Protein AF-A0A952E936-F1 (afdb_monomer_lite)

Foldseek 3Di:
DDPVVVVVVVVVVVVVVCCCVQFVVLLVVLCVVDVVLVQQLVLLLVVLVLLLVLLVVCCVDPVSVVVPPVQVVVSCCSNVPQSVLLNVLSSCLSSLVLLVSLVSLLVNLVSLLVLQDPDDDDPLVSLVPRPLDDPVRSVVSVVLNVVSVLSVDPDPSCVPPPCVVVVVDDSHDDPVSSVVSSVSSLQSSLSSLLCCCPRVVRDLVSCPVSPVVGPYDCSPNSVVVNVVD

Sequence (229 aa):
MNKIDKNKKQVTKLIREFLNHEVVDPFIKSICTDIMISTKLTYAIYLTKYTEMLVDKSLSDPAKKSQMPQNMKEIILFSGYFGKIYKSSLCLLGATDYLSSIILMRSLFELLIGISTEVNGGMKKRLDSIDFLSFEEKKFLKKYWDNLCKWSHPYGKWLKEVCPIAYGADRSYQPRMFKQCLEYSDNLLDFMLTVTVEVLHLSSEEYKDCLAAYALPELSMFNKRIQNS

Radius of gyration: 19.56 Å; chains: 1; bounding box: 64×42×53 Å

Structure (mmCIF, N/CA/C/O backbone):
data_AF-A0A952E936-F1
#
_entry.id   AF-A0A952E936-F1
#
loop_
_atom_site.group_PDB
_atom_site.id
_atom_site.type_symbol
_atom_site.label_atom_id
_atom_site.label_alt_id
_atom_site.label_comp_id
_atom_site.label_asym_id
_atom_site.label_entity_id
_atom_site.label_seq_id
_atom_site.pdbx_PDB_ins_code
_atom_site.Cartn_x
_atom_site.Cartn_y
_atom_site.Cartn_z
_atom_site.occupancy
_atom_site.B_iso_or_equiv
_atom_site.auth_seq_id
_atom_site.auth_comp_id
_atom_site.auth_asym_id
_atom_site.auth_atom_id
_atom_site.pdbx_PDB_model_num
ATOM 1 N N . MET A 1 1 ? 46.384 -3.447 5.220 1.00 60.88 1 MET A N 1
ATOM 2 C CA . MET A 1 1 ? 44.944 -3.691 4.962 1.00 60.88 1 MET A CA 1
ATOM 3 C C . MET A 1 1 ? 44.779 -5.181 4.715 1.00 60.88 1 MET A C 1
ATOM 5 O O . MET A 1 1 ? 45.500 -5.702 3.870 1.00 60.88 1 MET A O 1
ATOM 9 N N . ASN A 1 2 ? 43.958 -5.882 5.500 1.00 82.88 2 ASN A N 1
ATOM 10 C CA . ASN A 1 2 ? 43.961 -7.346 5.509 1.00 82.88 2 ASN A CA 1
ATOM 11 C C . ASN A 1 2 ? 43.342 -7.903 4.207 1.00 82.88 2 ASN A C 1
ATOM 13 O O . ASN A 1 2 ? 42.508 -7.239 3.587 1.00 82.88 2 ASN A O 1
ATOM 17 N N . LYS A 1 3 ? 43.726 -9.110 3.762 1.00 77.00 3 LYS A N 1
ATOM 18 C CA . LYS A 1 3 ? 43.204 -9.721 2.510 1.00 77.00 3 LYS A CA 1
ATOM 19 C C . LYS A 1 3 ? 41.666 -9.802 2.509 1.00 77.00 3 LYS A C 1
ATOM 21 O O . LYS A 1 3 ? 41.028 -9.593 1.480 1.00 77.00 3 LYS A O 1
ATOM 26 N N . ILE A 1 4 ? 41.086 -10.008 3.693 1.00 79.94 4 ILE A N 1
ATOM 27 C CA . ILE A 1 4 ? 39.641 -10.002 3.955 1.00 79.94 4 ILE A CA 1
ATOM 28 C C . ILE A 1 4 ? 39.016 -8.624 3.663 1.00 79.94 4 ILE A C 1
ATOM 30 O O . ILE A 1 4 ? 37.996 -8.551 2.979 1.00 79.94 4 ILE A O 1
ATOM 34 N N . ASP A 1 5 ? 39.651 -7.525 4.082 1.00 83.69 5 ASP A N 1
ATOM 35 C CA . ASP A 1 5 ? 39.151 -6.163 3.833 1.00 83.69 5 ASP A CA 1
ATOM 36 C C . ASP A 1 5 ? 39.164 -5.808 2.345 1.00 83.69 5 ASP A C 1
ATOM 38 O O . ASP A 1 5 ? 38.267 -5.122 1.850 1.00 83.69 5 ASP A O 1
ATOM 42 N N . LYS A 1 6 ? 40.179 -6.282 1.612 1.00 83.75 6 LYS A N 1
ATOM 43 C CA . LYS A 1 6 ? 40.290 -6.069 0.163 1.00 83.75 6 LYS A CA 1
ATOM 44 C C . LYS A 1 6 ? 39.174 -6.802 -0.589 1.00 83.75 6 LYS A C 1
ATOM 46 O O . LYS A 1 6 ? 38.515 -6.188 -1.426 1.00 83.75 6 LYS A O 1
ATOM 51 N N . ASN A 1 7 ? 38.906 -8.058 -0.227 1.00 85.75 7 ASN A N 1
ATOM 52 C CA . ASN A 1 7 ? 37.814 -8.842 -0.807 1.00 85.75 7 ASN A CA 1
ATOM 53 C C . ASN A 1 7 ? 36.443 -8.231 -0.488 1.00 85.75 7 ASN A C 1
ATOM 55 O O . ASN A 1 7 ? 35.613 -8.099 -1.384 1.00 85.75 7 ASN A O 1
ATOM 59 N N . LYS A 1 8 ? 36.220 -7.776 0.753 1.00 88.81 8 LYS A N 1
ATOM 60 C CA . LYS A 1 8 ? 34.971 -7.105 1.145 1.00 88.81 8 LYS A CA 1
ATOM 61 C C . LYS A 1 8 ? 34.722 -5.846 0.312 1.00 88.81 8 LYS A C 1
ATOM 63 O O . LYS A 1 8 ? 33.630 -5.683 -0.221 1.00 88.81 8 LYS A O 1
ATOM 68 N N . LYS A 1 9 ? 35.738 -4.990 0.133 1.00 88.69 9 LYS A N 1
ATOM 69 C CA . LYS A 1 9 ? 35.624 -3.788 -0.714 1.00 88.69 9 LYS A CA 1
ATOM 70 C C . LYS A 1 9 ? 35.300 -4.133 -2.168 1.00 88.69 9 LYS A C 1
ATOM 72 O O . LYS A 1 9 ? 34.472 -3.456 -2.772 1.00 88.69 9 LYS A O 1
ATOM 77 N N . GLN A 1 10 ? 35.921 -5.176 -2.717 1.00 90.19 10 GLN A N 1
ATOM 78 C CA . GLN A 1 10 ? 35.666 -5.611 -4.090 1.00 90.19 10 GLN A CA 1
ATOM 79 C C . GLN A 1 10 ? 34.239 -6.143 -4.265 1.00 90.19 10 GLN A C 1
ATOM 81 O O . GLN A 1 10 ? 33.560 -5.744 -5.204 1.00 90.19 10 GLN A O 1
ATOM 86 N N . VAL A 1 11 ? 33.751 -6.965 -3.333 1.00 88.56 11 VAL A N 1
ATOM 87 C CA . VAL A 1 11 ? 32.369 -7.468 -3.352 1.00 88.56 11 VAL A CA 1
ATOM 88 C C . VAL A 1 11 ? 31.367 -6.323 -3.212 1.00 88.56 11 VAL A C 1
ATOM 90 O O . VAL A 1 11 ? 30.429 -6.241 -3.993 1.00 88.56 11 VAL A O 1
ATOM 93 N N . THR A 1 12 ? 31.581 -5.386 -2.282 1.00 88.38 12 THR A N 1
ATOM 94 C CA . THR A 1 12 ? 30.716 -4.201 -2.146 1.00 88.38 12 THR A CA 1
ATOM 95 C C . THR A 1 12 ? 30.697 -3.358 -3.420 1.00 88.38 12 THR A C 1
ATOM 97 O O . THR A 1 12 ? 29.636 -2.865 -3.798 1.00 88.38 12 THR A O 1
ATOM 100 N N . LYS A 1 13 ? 31.845 -3.200 -4.091 1.00 90.88 13 LYS A N 1
ATOM 101 C CA . LYS A 1 13 ? 31.927 -2.487 -5.368 1.00 90.88 13 LYS A CA 1
ATOM 102 C C . LYS A 1 13 ? 31.106 -3.195 -6.451 1.00 90.88 13 LYS A C 1
ATOM 104 O O . LYS A 1 13 ? 30.267 -2.544 -7.056 1.00 90.88 13 LYS A O 1
ATOM 109 N N . LEU A 1 14 ? 31.287 -4.505 -6.623 1.00 89.44 14 LEU A N 1
ATOM 110 C CA . LEU A 1 14 ? 30.548 -5.298 -7.614 1.00 89.44 14 LEU A CA 1
ATOM 111 C C . LEU A 1 14 ? 29.037 -5.295 -7.351 1.00 89.44 14 LEU A C 1
ATOM 113 O O . LEU A 1 14 ? 28.255 -5.106 -8.275 1.00 89.44 14 LEU A O 1
ATOM 117 N N . ILE A 1 15 ? 28.618 -5.439 -6.088 1.00 84.38 15 ILE A N 1
ATOM 118 C CA . ILE A 1 15 ? 27.203 -5.339 -5.704 1.00 84.38 15 ILE A CA 1
ATOM 119 C C . ILE A 1 15 ? 26.657 -3.953 -6.052 1.00 84.38 15 ILE A C 1
ATOM 121 O O . ILE A 1 15 ? 25.560 -3.848 -6.588 1.00 84.38 15 ILE A O 1
ATOM 125 N N . ARG A 1 16 ? 27.407 -2.882 -5.767 1.00 84.06 16 ARG A N 1
ATOM 126 C CA . ARG A 1 16 ? 26.977 -1.515 -6.083 1.00 84.06 16 ARG A CA 1
ATOM 127 C C . ARG A 1 16 ? 26.872 -1.285 -7.589 1.00 84.06 16 ARG A C 1
ATOM 129 O O . ARG A 1 16 ? 25.901 -0.684 -8.019 1.00 84.06 16 ARG A O 1
ATOM 136 N N . GLU A 1 17 ? 27.841 -1.754 -8.370 1.00 85.81 17 GLU A N 1
ATOM 137 C CA . GLU A 1 17 ? 27.811 -1.659 -9.836 1.00 85.81 17 GLU A CA 1
ATOM 138 C C . GLU A 1 17 ? 26.602 -2.403 -10.411 1.00 85.81 17 GLU A C 1
ATOM 140 O O . GLU A 1 17 ? 25.862 -1.832 -11.206 1.00 85.81 17 GLU A O 1
ATOM 145 N N . PHE A 1 18 ? 26.342 -3.622 -9.931 1.00 80.12 18 PHE A N 1
ATOM 146 C CA . PHE A 1 18 ? 25.163 -4.395 -10.313 1.00 80.12 18 PHE A CA 1
ATOM 147 C C . PHE A 1 18 ? 23.857 -3.683 -9.941 1.00 80.12 18 PHE A C 1
ATOM 149 O O . PHE A 1 18 ? 22.990 -3.520 -10.788 1.00 80.12 18 PHE A O 1
ATOM 156 N N . LEU A 1 19 ? 23.714 -3.213 -8.697 1.00 75.50 19 LEU A N 1
ATOM 157 C CA . LEU A 1 19 ? 22.512 -2.494 -8.260 1.00 75.50 19 LEU A CA 1
ATOM 158 C C . LEU A 1 19 ?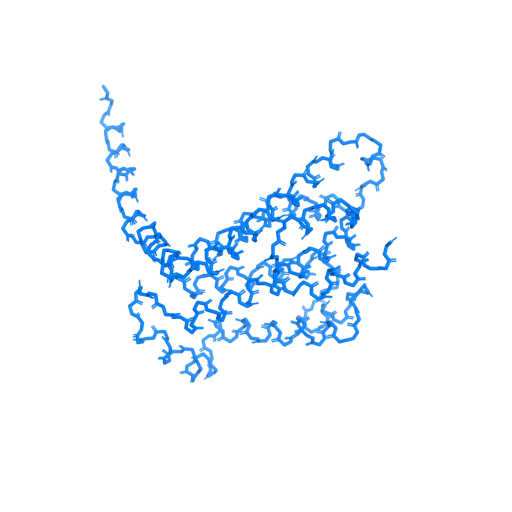 22.313 -1.185 -9.031 1.00 75.50 19 LEU A C 1
ATOM 160 O O . LEU A 1 19 ? 21.180 -0.829 -9.337 1.00 75.50 19 LEU A O 1
ATOM 164 N N . ASN A 1 20 ? 23.390 -0.473 -9.361 1.00 77.12 20 ASN A N 1
ATOM 165 C CA . ASN A 1 20 ? 23.283 0.742 -10.156 1.00 77.12 20 ASN A CA 1
ATOM 166 C C . ASN A 1 20 ? 22.748 0.431 -11.557 1.00 77.12 20 ASN A C 1
ATOM 168 O O . ASN A 1 20 ? 21.744 1.010 -11.957 1.00 77.12 20 ASN A O 1
ATOM 172 N N . HIS A 1 21 ? 23.354 -0.540 -12.240 1.00 78.25 21 HIS A N 1
ATOM 173 C CA . HIS A 1 21 ? 22.961 -0.926 -13.592 1.00 78.25 21 HIS A CA 1
ATOM 174 C C . HIS A 1 21 ? 21.547 -1.525 -13.659 1.00 78.25 21 HIS A C 1
ATOM 176 O O . HIS A 1 21 ? 20.767 -1.189 -14.543 1.00 78.25 21 HIS A O 1
ATOM 182 N N . GLU A 1 22 ? 21.202 -2.409 -12.722 1.00 72.38 22 GLU A N 1
ATOM 183 C CA . GLU A 1 22 ? 19.954 -3.181 -12.773 1.00 72.38 22 GLU A CA 1
ATOM 184 C C . GLU A 1 22 ? 18.762 -2.489 -12.111 1.00 72.38 22 GLU A C 1
ATOM 186 O O . GLU A 1 22 ? 17.623 -2.876 -12.360 1.00 72.38 22 GLU A O 1
ATOM 191 N N . VAL A 1 23 ? 19.004 -1.516 -11.227 1.00 68.06 23 VAL A N 1
ATOM 192 C CA . VAL A 1 23 ? 17.953 -0.903 -10.401 1.00 68.06 23 VAL A CA 1
ATOM 193 C C . VAL A 1 23 ? 17.968 0.613 -10.530 1.00 68.06 23 VAL A C 1
ATOM 195 O O . VAL A 1 23 ? 16.949 1.196 -10.887 1.00 68.06 23 VAL A O 1
ATOM 198 N N . VAL A 1 24 ? 19.102 1.266 -10.259 1.00 71.75 24 VAL A N 1
ATOM 199 C CA . VAL A 1 24 ? 19.161 2.737 -10.158 1.00 71.75 24 VAL A CA 1
ATOM 200 C C . VAL A 1 24 ? 19.031 3.413 -11.520 1.00 71.75 24 VAL A C 1
ATOM 202 O O . VAL A 1 24 ? 18.214 4.320 -11.661 1.00 71.75 24 VAL A O 1
ATOM 205 N N . ASP A 1 25 ? 19.785 2.980 -12.526 1.00 75.38 25 ASP A N 1
ATOM 206 C CA . ASP A 1 25 ? 19.768 3.605 -13.850 1.00 75.38 25 ASP A CA 1
ATOM 207 C C . ASP A 1 25 ? 18.405 3.423 -14.552 1.00 75.38 25 ASP A C 1
ATOM 209 O O . ASP A 1 25 ? 17.860 4.418 -15.049 1.00 75.38 25 ASP A O 1
ATOM 213 N N . PRO A 1 26 ? 17.770 2.228 -14.531 1.00 69.12 26 PRO A N 1
ATOM 214 C CA . PRO A 1 26 ? 16.396 2.059 -15.003 1.00 69.12 26 PRO A CA 1
ATOM 215 C C . PRO A 1 26 ? 15.393 2.923 -14.234 1.00 69.12 26 PRO A C 1
ATOM 217 O O . PRO A 1 26 ? 14.518 3.528 -14.852 1.00 69.12 26 PRO A O 1
ATOM 220 N N . PHE A 1 27 ? 15.552 3.046 -12.910 1.00 69.38 27 PHE A N 1
ATOM 221 C CA . PHE A 1 27 ? 14.709 3.890 -12.060 1.00 69.38 27 PHE A CA 1
ATOM 222 C C . PHE A 1 27 ? 14.799 5.367 -12.439 1.00 69.38 27 PHE A C 1
ATOM 224 O O . PHE A 1 27 ? 13.772 6.008 -12.669 1.00 69.38 27 PHE A O 1
ATOM 231 N N . ILE A 1 28 ? 16.015 5.898 -12.579 1.00 72.44 28 ILE A N 1
ATOM 232 C CA . ILE A 1 28 ? 16.245 7.276 -13.027 1.00 72.44 28 ILE A CA 1
ATOM 233 C C . ILE A 1 28 ? 15.634 7.476 -14.413 1.00 72.44 28 ILE A C 1
ATOM 235 O O . ILE A 1 28 ? 14.876 8.422 -14.619 1.00 72.44 28 ILE A O 1
ATOM 239 N N . LYS A 1 29 ? 15.892 6.559 -15.352 1.00 71.69 29 LYS A N 1
ATOM 240 C CA . LYS A 1 29 ? 15.350 6.638 -16.711 1.00 71.69 29 LYS A CA 1
ATOM 241 C C . LYS A 1 29 ? 13.820 6.642 -16.712 1.00 71.69 29 LYS A C 1
ATOM 243 O O . LYS A 1 29 ? 13.224 7.481 -17.384 1.00 71.69 29 LYS A O 1
ATOM 248 N N . SER A 1 30 ? 13.183 5.758 -15.945 1.00 67.06 30 SER A N 1
ATOM 249 C CA . SER A 1 30 ? 11.723 5.681 -15.819 1.00 67.06 30 SER A CA 1
ATOM 250 C C . SER A 1 30 ? 11.134 6.984 -15.275 1.00 67.06 30 SER A C 1
ATOM 252 O O . SER A 1 30 ? 10.162 7.494 -15.824 1.00 67.06 30 SER A O 1
ATOM 254 N N . ILE A 1 31 ? 11.732 7.544 -14.224 1.00 69.44 31 ILE A N 1
ATOM 255 C CA . ILE A 1 31 ? 11.277 8.782 -13.577 1.00 69.44 31 ILE A CA 1
ATOM 256 C C . ILE A 1 31 ? 11.479 10.005 -14.474 1.00 69.44 31 ILE A C 1
ATOM 258 O O . ILE A 1 31 ? 10.623 10.885 -14.514 1.00 69.44 31 ILE A O 1
ATOM 262 N N . CYS A 1 32 ? 12.580 10.061 -15.223 1.00 71.88 32 CYS A N 1
ATOM 263 C CA . CYS A 1 32 ? 12.828 11.132 -16.186 1.00 71.88 32 CYS A CA 1
ATOM 264 C C . CYS A 1 32 ? 11.919 11.051 -17.423 1.00 71.88 32 CYS A C 1
ATOM 266 O O . CYS A 1 32 ? 11.777 12.046 -18.128 1.00 71.88 32 CYS A O 1
ATOM 268 N N . THR A 1 33 ? 11.316 9.889 -17.696 1.00 71.94 33 THR A N 1
ATOM 269 C CA . THR A 1 33 ? 10.438 9.689 -18.860 1.00 71.94 33 THR A CA 1
ATOM 270 C C . THR A 1 33 ? 9.014 10.197 -18.607 1.00 71.94 33 THR A C 1
ATOM 272 O O . THR A 1 33 ? 8.341 10.602 -19.551 1.00 71.94 33 THR A O 1
ATOM 275 N N . ASP A 1 34 ? 8.554 10.219 -17.352 1.00 72.81 34 ASP A N 1
ATOM 276 C CA . ASP A 1 34 ? 7.206 10.667 -16.992 1.00 72.81 34 ASP A CA 1
ATOM 277 C C . ASP A 1 34 ? 7.215 11.427 -15.656 1.00 72.81 34 ASP A C 1
ATOM 279 O O . ASP A 1 34 ? 7.340 10.859 -14.564 1.00 72.81 34 ASP A O 1
ATOM 283 N N . ILE A 1 35 ? 7.061 12.749 -15.752 1.00 76.56 35 ILE A N 1
ATOM 284 C CA . ILE A 1 35 ? 7.090 13.642 -14.593 1.00 76.56 35 ILE A CA 1
ATOM 285 C C . ILE A 1 35 ? 5.932 13.382 -13.624 1.00 76.56 35 ILE A C 1
ATOM 287 O O . ILE A 1 35 ? 6.119 13.509 -12.419 1.00 76.56 35 ILE A O 1
ATOM 291 N N . MET A 1 36 ? 4.760 12.959 -14.108 1.00 74.56 36 MET A N 1
ATOM 292 C CA . MET A 1 36 ? 3.618 12.679 -13.232 1.00 74.56 36 MET A CA 1
ATOM 293 C C . MET A 1 36 ? 3.881 11.442 -12.376 1.00 74.56 36 MET A C 1
ATOM 295 O O . MET A 1 36 ? 3.547 11.418 -11.190 1.00 74.56 36 MET A O 1
ATOM 299 N N . ILE A 1 37 ? 4.519 10.432 -12.964 1.00 73.50 37 ILE A N 1
ATOM 300 C CA . ILE A 1 37 ? 4.968 9.235 -12.253 1.00 73.50 37 ILE A CA 1
ATOM 301 C C . ILE A 1 37 ? 5.996 9.595 -11.175 1.00 73.50 37 ILE A C 1
ATOM 303 O O . ILE A 1 37 ? 5.844 9.185 -10.022 1.00 73.50 37 ILE A O 1
ATOM 307 N N . SER A 1 38 ? 7.008 10.391 -11.532 1.00 75.06 38 SER A N 1
ATOM 308 C CA . SER A 1 38 ? 8.023 10.893 -10.596 1.00 75.06 38 SER A CA 1
ATOM 309 C C . SER A 1 38 ? 7.392 11.592 -9.389 1.00 75.06 38 SER A C 1
ATOM 311 O O . SER A 1 38 ? 7.694 11.285 -8.230 1.00 75.06 38 SER A O 1
ATOM 313 N N . THR A 1 39 ? 6.459 12.502 -9.667 1.00 79.06 39 THR A N 1
ATOM 314 C CA . THR A 1 39 ? 5.722 13.263 -8.664 1.00 79.06 39 THR A CA 1
ATOM 315 C C . THR A 1 39 ? 4.924 12.343 -7.738 1.00 79.06 39 THR A C 1
ATOM 317 O O . THR A 1 39 ? 5.071 12.437 -6.519 1.00 79.06 39 THR A O 1
ATOM 320 N N . LYS A 1 40 ? 4.155 11.391 -8.286 1.00 78.12 40 LYS A N 1
ATOM 321 C CA . LYS A 1 40 ? 3.372 10.437 -7.484 1.00 78.12 40 LYS A CA 1
ATOM 322 C C . LYS A 1 40 ? 4.244 9.568 -6.577 1.00 78.12 40 LYS A C 1
ATOM 324 O O . LYS A 1 40 ? 3.945 9.438 -5.391 1.00 78.12 40 LYS A O 1
ATOM 329 N N . LEU A 1 41 ? 5.341 9.016 -7.100 1.00 80.50 41 LEU A N 1
ATOM 330 C CA . LEU A 1 41 ? 6.287 8.231 -6.300 1.00 80.50 41 LEU A CA 1
ATOM 331 C C . LEU A 1 41 ? 6.886 9.062 -5.161 1.00 80.50 41 LEU A C 1
ATOM 333 O O . LEU A 1 41 ? 6.961 8.600 -4.022 1.00 80.50 41 LEU A O 1
ATOM 337 N N . THR A 1 42 ? 7.282 10.300 -5.460 1.00 82.38 42 THR A N 1
ATOM 338 C CA . THR A 1 42 ? 7.861 11.222 -4.476 1.00 82.38 42 THR A CA 1
ATOM 339 C C . THR A 1 42 ? 6.881 11.499 -3.345 1.00 82.38 42 THR A C 1
ATOM 341 O O . THR A 1 42 ? 7.246 11.399 -2.173 1.00 82.38 42 THR A O 1
ATOM 344 N N . TYR A 1 43 ? 5.624 11.783 -3.682 1.00 83.44 43 TYR A N 1
ATOM 345 C CA . TYR A 1 43 ? 4.592 12.065 -2.690 1.00 83.44 43 TYR A CA 1
ATOM 346 C C . TYR A 1 43 ? 4.232 10.835 -1.861 1.00 83.44 43 TYR A C 1
ATOM 348 O O . TYR A 1 43 ? 4.121 10.940 -0.643 1.00 83.44 43 TYR A O 1
ATOM 356 N N . ALA A 1 44 ? 4.150 9.655 -2.478 1.00 83.44 44 ALA A N 1
ATOM 357 C CA . ALA A 1 44 ? 3.928 8.406 -1.759 1.00 83.44 44 ALA A CA 1
ATOM 358 C C . ALA A 1 44 ? 5.054 8.116 -0.746 1.00 83.44 44 ALA A C 1
ATOM 360 O O . ALA A 1 44 ? 4.785 7.752 0.402 1.00 83.44 44 ALA A O 1
ATOM 361 N N . ILE A 1 45 ? 6.319 8.321 -1.136 1.00 84.06 45 ILE A N 1
ATOM 362 C CA . ILE A 1 45 ? 7.477 8.170 -0.240 1.00 84.06 45 ILE A CA 1
ATOM 363 C C . ILE A 1 45 ? 7.430 9.201 0.886 1.00 84.06 45 ILE A C 1
ATOM 365 O O . ILE A 1 45 ? 7.694 8.852 2.040 1.00 84.06 45 ILE A O 1
ATOM 369 N N . TYR A 1 46 ? 7.125 10.459 0.561 1.00 85.88 46 TYR A N 1
ATOM 370 C CA . TYR A 1 46 ? 7.042 11.531 1.544 1.00 85.88 46 TYR A CA 1
ATOM 371 C C . TYR A 1 46 ? 5.964 11.237 2.584 1.00 85.88 46 TYR A C 1
ATOM 373 O O . TYR A 1 46 ? 6.265 11.217 3.774 1.00 85.88 46 TYR A O 1
ATOM 381 N N . LEU A 1 47 ? 4.745 10.926 2.141 1.00 84.75 47 LEU A N 1
ATOM 382 C CA . LEU A 1 47 ? 3.618 10.652 3.024 1.00 84.75 47 LEU A CA 1
ATOM 383 C C . LEU A 1 47 ? 3.898 9.452 3.931 1.00 84.75 47 LEU A C 1
ATOM 385 O O . LEU A 1 47 ? 3.656 9.514 5.128 1.00 84.75 47 LEU A O 1
ATOM 389 N N . THR A 1 48 ? 4.533 8.409 3.394 1.00 85.56 48 THR A N 1
ATOM 390 C CA . THR A 1 48 ? 4.972 7.254 4.191 1.00 85.56 48 THR A CA 1
ATOM 391 C C . THR A 1 48 ? 5.972 7.650 5.280 1.00 85.56 48 THR A C 1
ATOM 393 O O . THR A 1 48 ? 5.842 7.217 6.421 1.00 85.56 48 THR A O 1
ATOM 396 N N . LYS A 1 49 ? 6.976 8.478 4.953 1.00 86.50 49 LYS A N 1
ATOM 397 C CA . LYS A 1 49 ? 7.942 8.987 5.945 1.00 86.50 49 LYS A CA 1
ATOM 398 C C . LYS A 1 49 ? 7.272 9.878 6.986 1.00 86.50 49 LYS A C 1
ATOM 400 O O . LYS A 1 49 ? 7.638 9.834 8.155 1.00 86.50 49 LYS A O 1
ATOM 405 N N . TYR A 1 50 ? 6.318 10.693 6.553 1.00 87.00 50 TYR A N 1
ATOM 406 C CA . TYR A 1 50 ? 5.568 11.573 7.431 1.00 87.00 50 TYR A CA 1
ATOM 407 C C . TYR A 1 50 ? 4.740 10.765 8.437 1.00 87.00 50 TYR A C 1
ATOM 409 O O . TYR A 1 50 ? 4.828 11.013 9.636 1.00 87.00 50 TYR A O 1
ATOM 417 N N . THR A 1 51 ? 4.038 9.727 7.978 1.00 86.38 51 THR A N 1
ATOM 418 C CA . THR A 1 51 ? 3.333 8.778 8.847 1.00 86.38 51 THR A CA 1
ATOM 419 C C . THR A 1 51 ? 4.280 8.103 9.841 1.00 86.38 51 THR A C 1
ATOM 421 O O . THR A 1 51 ? 3.974 8.077 11.028 1.00 86.38 51 THR A O 1
ATOM 424 N N . GLU A 1 52 ? 5.437 7.588 9.403 1.00 85.62 52 GLU A N 1
ATOM 425 C CA . GLU A 1 52 ? 6.437 6.994 10.314 1.00 85.62 52 GLU A CA 1
ATOM 426 C C . GLU A 1 52 ? 6.857 7.987 11.412 1.00 85.62 52 GLU A C 1
ATOM 428 O O . GLU A 1 52 ? 6.871 7.639 12.590 1.00 85.62 52 GLU A O 1
ATOM 433 N N . MET A 1 53 ? 7.122 9.245 11.043 1.00 87.38 53 MET A N 1
ATOM 434 C CA . MET A 1 53 ? 7.478 10.301 11.993 1.00 87.38 53 MET A CA 1
ATOM 435 C C . MET A 1 53 ? 6.356 10.575 13.007 1.00 87.38 53 MET A C 1
ATOM 437 O O . MET A 1 53 ? 6.638 10.766 14.191 1.00 87.38 53 MET A O 1
ATOM 441 N N . LEU A 1 54 ? 5.091 10.601 12.571 1.00 85.25 54 LEU A N 1
ATOM 442 C CA . LEU A 1 54 ? 3.947 10.778 13.471 1.00 85.25 54 LEU A CA 1
ATOM 443 C C . LEU A 1 54 ? 3.816 9.610 14.455 1.00 85.25 54 LEU A C 1
ATOM 445 O O . LEU A 1 54 ? 3.609 9.833 15.650 1.00 85.25 54 LEU A O 1
ATOM 449 N N . VAL A 1 55 ? 4.011 8.378 13.978 1.00 83.12 55 VAL A N 1
ATOM 450 C CA . VAL A 1 55 ? 4.033 7.183 14.831 1.00 83.12 55 VAL A CA 1
ATOM 451 C C . VAL A 1 55 ? 5.152 7.283 15.871 1.00 83.12 55 VAL A C 1
ATOM 453 O O . VAL A 1 55 ? 4.890 7.136 17.064 1.00 83.12 55 VAL A O 1
ATOM 456 N N . ASP A 1 56 ? 6.375 7.619 15.469 1.00 83.12 56 ASP A N 1
ATOM 457 C CA . ASP A 1 56 ? 7.509 7.739 16.396 1.00 83.12 56 ASP A CA 1
ATOM 458 C C . ASP A 1 56 ? 7.306 8.857 17.434 1.00 83.12 56 ASP A C 1
ATOM 460 O O . ASP A 1 56 ? 7.629 8.698 18.619 1.00 83.12 56 ASP A O 1
ATOM 464 N N . LYS A 1 57 ? 6.711 9.984 17.019 1.00 83.50 57 LYS A N 1
ATOM 465 C CA . LYS A 1 57 ? 6.337 11.080 17.923 1.00 83.50 57 LYS A CA 1
ATOM 466 C C . LYS A 1 57 ? 5.286 10.627 18.935 1.00 83.50 57 LYS A C 1
ATOM 468 O O . LYS A 1 57 ? 5.413 10.945 20.115 1.00 83.50 57 LYS A O 1
ATOM 473 N N . SER A 1 58 ? 4.289 9.855 18.499 1.00 78.75 58 SER A N 1
ATOM 474 C CA . SER A 1 58 ? 3.251 9.318 19.385 1.00 78.75 58 SER A CA 1
ATOM 475 C C . SER A 1 58 ? 3.813 8.359 20.444 1.00 78.75 58 SER A C 1
ATOM 477 O O . SER A 1 58 ? 3.394 8.414 21.597 1.00 78.75 58 SER A O 1
ATOM 479 N N . LEU A 1 59 ? 4.832 7.562 20.095 1.00 75.94 59 LEU A N 1
ATOM 480 C CA . LEU A 1 59 ? 5.533 6.654 21.014 1.00 75.94 59 LEU A CA 1
ATOM 481 C C . LEU A 1 59 ? 6.409 7.375 22.049 1.00 75.94 59 LEU A C 1
ATOM 483 O O . LEU A 1 59 ? 6.685 6.838 23.130 1.00 75.94 59 LEU A O 1
ATOM 487 N N . SER A 1 60 ? 6.892 8.564 21.691 1.00 79.94 60 SER A N 1
ATOM 488 C CA . SER A 1 60 ? 7.809 9.362 22.507 1.00 79.94 60 SER A CA 1
ATOM 489 C C . SER A 1 60 ? 7.082 10.255 23.518 1.00 79.94 60 SER A C 1
ATOM 491 O O . SER A 1 60 ? 7.708 10.706 24.474 1.00 79.94 60 SER A O 1
ATOM 493 N N . ASP A 1 61 ? 5.780 10.493 23.334 1.00 77.44 61 ASP A N 1
ATOM 494 C CA . ASP A 1 61 ? 4.953 11.334 24.203 1.00 77.44 61 ASP A CA 1
ATOM 495 C C . ASP A 1 61 ? 4.463 10.552 25.446 1.00 77.44 61 ASP A C 1
ATOM 497 O O . ASP A 1 61 ? 3.640 9.639 25.316 1.00 77.44 61 ASP A O 1
ATOM 501 N N . PRO A 1 62 ? 4.917 10.896 26.671 1.00 70.12 62 PRO A N 1
ATOM 502 C CA . PRO A 1 62 ? 4.523 10.204 27.899 1.00 70.12 62 PRO A CA 1
ATOM 503 C C . PRO A 1 62 ? 3.012 10.232 28.165 1.00 70.12 62 PRO A C 1
ATOM 505 O O . PRO A 1 62 ? 2.490 9.295 28.771 1.00 70.12 62 PRO A O 1
ATOM 508 N N . ALA A 1 63 ? 2.311 11.277 27.709 1.00 69.44 63 ALA A N 1
ATOM 509 C CA . ALA A 1 63 ? 0.871 11.429 27.902 1.00 69.44 63 ALA A CA 1
ATOM 510 C C . ALA A 1 63 ? 0.063 10.501 26.983 1.00 69.44 63 ALA A C 1
ATOM 512 O O . ALA A 1 63 ? -0.979 9.995 27.391 1.00 69.44 63 ALA A O 1
ATOM 513 N N . LYS A 1 64 ? 0.564 10.223 25.770 1.00 65.81 64 LYS A N 1
ATOM 514 C CA . LYS A 1 64 ? -0.034 9.239 24.847 1.00 65.81 64 LYS A CA 1
ATOM 515 C C . LYS A 1 64 ? 0.358 7.805 25.206 1.00 65.81 64 LYS A C 1
ATOM 517 O O . LYS A 1 64 ? -0.430 6.877 25.034 1.00 65.81 64 LYS A O 1
ATOM 522 N N . LYS A 1 65 ? 1.547 7.613 25.786 1.00 63.91 65 LYS A N 1
ATOM 523 C CA . LYS A 1 65 ? 2.079 6.297 26.168 1.00 63.91 65 LYS A CA 1
ATOM 524 C C . LYS A 1 65 ? 1.247 5.582 27.239 1.00 63.91 65 LYS A C 1
ATOM 526 O O . LYS A 1 65 ? 1.173 4.357 27.226 1.00 63.91 65 LYS A O 1
ATOM 531 N N . SER A 1 66 ? 0.596 6.326 28.137 1.00 56.31 66 SER A N 1
ATOM 532 C CA . SER A 1 66 ? -0.306 5.773 29.161 1.00 56.31 66 SER A CA 1
ATOM 533 C C . SER A 1 66 ? -1.655 5.298 28.599 1.00 56.31 66 SER A C 1
ATOM 535 O O . SER A 1 66 ? -2.296 4.454 29.219 1.00 56.31 66 SER A O 1
ATOM 537 N N . GLN A 1 67 ? -2.055 5.778 27.413 1.00 56.75 67 GLN A N 1
ATOM 538 C CA . GLN A 1 67 ? -3.268 5.368 26.687 1.00 56.75 67 GLN A CA 1
ATOM 539 C C . GLN A 1 67 ? -3.000 4.302 25.603 1.00 56.75 67 GLN A C 1
ATOM 541 O O . GLN A 1 67 ? -3.936 3.696 25.091 1.00 56.75 67 GLN A O 1
ATOM 546 N N . MET A 1 68 ? -1.729 4.020 25.287 1.00 56.78 68 MET A N 1
ATOM 547 C CA . MET A 1 68 ? -1.292 3.140 24.190 1.00 56.78 68 MET A CA 1
ATOM 548 C C . MET A 1 68 ? -1.078 1.625 24.460 1.00 56.78 68 MET A C 1
ATOM 550 O O . MET A 1 68 ? -0.716 0.935 23.501 1.00 56.78 68 MET A O 1
ATOM 554 N N . PRO A 1 69 ? -1.251 1.026 25.662 1.00 56.03 69 PRO A N 1
ATOM 555 C CA . PRO A 1 69 ? -0.804 -0.356 25.877 1.00 56.03 69 PRO A CA 1
ATOM 556 C C . PRO A 1 69 ? -1.557 -1.420 25.056 1.00 56.03 69 PRO A C 1
ATOM 558 O O . PRO A 1 69 ? -1.024 -2.514 24.893 1.00 56.03 69 PRO A O 1
ATOM 561 N N . GLN A 1 70 ? -2.743 -1.125 24.511 1.00 60.81 70 GLN A N 1
ATOM 562 C CA . GLN A 1 70 ? -3.527 -2.105 23.746 1.00 60.81 70 GLN A CA 1
ATOM 563 C C . GLN A 1 70 ? -3.024 -2.333 22.308 1.00 60.81 70 GLN A C 1
ATOM 565 O O . GLN A 1 70 ? -3.172 -3.446 21.820 1.00 60.81 70 GLN A O 1
ATOM 570 N N . ASN A 1 71 ? -2.339 -1.360 21.682 1.00 68.56 71 ASN A N 1
ATOM 571 C CA . ASN A 1 71 ? -1.969 -1.426 20.251 1.00 68.56 71 ASN A CA 1
ATOM 572 C C . ASN A 1 71 ? -0.442 -1.403 20.007 1.00 68.56 71 ASN A C 1
ATOM 574 O O . ASN A 1 71 ? 0.036 -1.100 18.912 1.00 68.56 71 ASN A O 1
ATOM 578 N N . MET A 1 72 ? 0.374 -1.672 21.035 1.00 72.06 72 MET A N 1
ATOM 579 C CA . MET A 1 72 ? 1.839 -1.533 20.955 1.00 72.06 72 MET A CA 1
ATOM 580 C C . MET A 1 72 ? 2.471 -2.469 19.912 1.00 72.06 72 MET A C 1
ATOM 582 O O . MET A 1 72 ? 3.451 -2.112 19.255 1.00 72.06 72 MET A O 1
ATOM 586 N N . LYS A 1 73 ? 1.913 -3.670 19.739 1.00 74.00 73 LYS A N 1
ATOM 587 C CA . LYS A 1 73 ? 2.388 -4.645 18.751 1.00 74.00 73 LYS A CA 1
ATOM 588 C C . LYS A 1 73 ? 2.144 -4.138 17.329 1.00 74.00 73 LYS A C 1
ATOM 590 O O . LYS A 1 73 ? 3.029 -4.232 16.483 1.00 74.00 73 LYS A O 1
ATOM 595 N N . GLU A 1 74 ? 0.972 -3.573 17.087 1.00 80.62 74 GLU A N 1
ATOM 596 C CA . GLU A 1 74 ? 0.518 -3.012 15.819 1.00 80.62 74 GLU A CA 1
ATOM 597 C C . GLU A 1 74 ? 1.376 -1.801 15.452 1.00 80.62 74 GLU A C 1
ATOM 599 O O . GLU A 1 74 ? 1.856 -1.705 14.323 1.00 80.62 74 GLU A O 1
ATOM 604 N N . ILE A 1 75 ? 1.674 -0.946 16.433 1.00 74.94 75 ILE A N 1
ATOM 605 C CA . ILE A 1 75 ? 2.575 0.196 16.272 1.00 74.94 75 ILE A CA 1
ATOM 606 C C . ILE A 1 75 ? 3.992 -0.256 15.899 1.00 74.94 75 ILE A C 1
ATOM 608 O O . ILE A 1 75 ? 4.571 0.287 14.962 1.00 74.94 75 ILE A O 1
ATOM 612 N N . ILE A 1 76 ? 4.550 -1.262 16.584 1.00 73.44 76 ILE A N 1
ATOM 613 C CA . ILE A 1 76 ? 5.889 -1.799 16.275 1.00 73.44 76 ILE A CA 1
ATOM 614 C C . ILE A 1 76 ? 5.925 -2.418 14.875 1.00 73.44 76 ILE A C 1
ATOM 616 O O . ILE A 1 76 ? 6.904 -2.248 14.144 1.00 73.44 76 ILE A O 1
ATOM 620 N N . LEU A 1 77 ? 4.876 -3.146 14.488 1.00 73.25 77 LEU A N 1
ATOM 621 C CA . LEU A 1 77 ? 4.768 -3.689 13.137 1.00 73.25 77 LEU A CA 1
ATOM 622 C C . LEU A 1 77 ? 4.752 -2.550 12.113 1.00 73.25 77 LEU A C 1
ATOM 624 O O . LEU A 1 77 ? 5.506 -2.606 11.137 1.00 73.25 77 LEU A O 1
ATOM 628 N N . PHE A 1 78 ? 3.976 -1.496 12.379 1.00 76.25 78 PHE A N 1
ATOM 629 C CA . PHE A 1 78 ? 3.882 -0.308 11.540 1.00 76.25 78 PHE A CA 1
ATOM 630 C C . PHE A 1 78 ? 5.221 0.435 11.398 1.00 76.25 78 PHE A C 1
ATOM 632 O O . PHE A 1 78 ? 5.769 0.514 10.297 1.00 76.25 78 PHE A O 1
ATOM 639 N N . SER A 1 79 ? 5.811 0.919 12.490 1.00 70.81 79 SER A N 1
ATOM 640 C CA . SER A 1 79 ? 7.071 1.680 12.454 1.00 70.81 79 SER A CA 1
ATOM 641 C C . SER A 1 79 ? 8.275 0.833 12.018 1.00 70.81 79 SER A C 1
ATOM 643 O O . SER A 1 79 ? 9.189 1.314 11.344 1.00 70.81 79 SER A O 1
ATOM 645 N N . GLY A 1 80 ? 8.282 -0.458 12.356 1.00 68.62 80 GLY A N 1
ATOM 646 C CA . GLY A 1 80 ? 9.398 -1.358 12.079 1.00 68.62 80 GLY A CA 1
ATOM 647 C C . GLY A 1 80 ? 9.486 -1.816 10.625 1.00 68.62 80 GLY A C 1
ATOM 648 O O . GLY A 1 80 ? 10.601 -1.914 10.089 1.00 68.62 80 GLY A O 1
ATOM 649 N N . TYR A 1 81 ? 8.337 -2.091 9.994 1.00 75.44 81 TYR A N 1
ATOM 650 C CA . TYR A 1 81 ? 8.269 -2.848 8.741 1.00 75.44 81 TYR A CA 1
ATOM 651 C C . TYR A 1 81 ? 7.467 -2.165 7.632 1.00 75.44 81 TYR A C 1
ATOM 653 O O . TYR A 1 81 ? 7.870 -2.271 6.472 1.00 75.44 81 TYR A O 1
ATOM 661 N N . PHE A 1 82 ? 6.384 -1.443 7.939 1.00 81.56 82 PHE A N 1
ATOM 662 C CA . PHE A 1 82 ? 5.447 -0.993 6.903 1.00 81.56 82 PHE A CA 1
ATOM 663 C C . PHE A 1 82 ? 6.062 -0.045 5.896 1.00 81.56 82 PHE A C 1
ATOM 665 O O . PHE A 1 82 ? 6.130 -0.358 4.706 1.00 81.56 82 PHE A O 1
ATOM 672 N N . GLY A 1 83 ? 6.547 1.102 6.366 1.00 80.31 83 GLY A N 1
ATOM 673 C CA . GLY A 1 83 ? 7.065 2.102 5.450 1.00 80.31 83 GLY A CA 1
ATOM 674 C C . GLY A 1 83 ? 8.320 1.623 4.721 1.00 80.31 83 GLY A C 1
ATOM 675 O O . GLY A 1 83 ? 8.537 1.995 3.570 1.00 80.31 83 GLY A O 1
ATOM 676 N N . LYS A 1 84 ? 9.095 0.698 5.305 1.00 84.19 84 LYS A N 1
ATOM 677 C CA . LYS A 1 84 ? 10.228 0.045 4.627 1.00 84.19 84 LYS A CA 1
ATOM 678 C C . LYS A 1 84 ? 9.779 -0.879 3.495 1.00 84.19 84 LYS A C 1
ATOM 680 O O . LYS A 1 84 ? 10.343 -0.797 2.403 1.00 84.19 84 LYS A O 1
ATOM 685 N N . ILE A 1 85 ? 8.781 -1.736 3.726 1.00 86.81 85 ILE A N 1
ATOM 686 C CA . ILE A 1 85 ? 8.245 -2.642 2.697 1.00 86.81 85 ILE A CA 1
ATOM 687 C C . ILE A 1 85 ? 7.578 -1.828 1.586 1.00 86.81 85 ILE A C 1
ATOM 689 O O . ILE A 1 85 ? 7.850 -2.072 0.411 1.00 86.81 85 ILE A O 1
ATOM 693 N N . TYR A 1 86 ? 6.785 -0.813 1.941 1.00 90.00 86 TYR A N 1
ATOM 694 C CA . TYR A 1 86 ? 6.145 0.068 0.968 1.00 90.00 86 TYR A CA 1
ATOM 695 C C . TYR A 1 86 ? 7.177 0.804 0.104 1.00 90.00 86 TYR A C 1
ATOM 697 O O . TYR A 1 86 ? 7.147 0.685 -1.119 1.00 90.00 86 TYR A O 1
ATOM 705 N N . LYS A 1 87 ? 8.179 1.458 0.713 1.00 87.44 87 LYS A N 1
ATOM 706 C CA . LYS A 1 87 ? 9.288 2.093 -0.026 1.00 87.44 87 LYS A CA 1
ATOM 707 C C . LYS A 1 87 ? 10.024 1.099 -0.923 1.00 87.44 87 LYS A C 1
ATOM 709 O O . LYS A 1 87 ? 10.340 1.431 -2.059 1.00 87.44 87 LYS A O 1
ATOM 714 N N . SER A 1 88 ? 10.262 -0.124 -0.446 1.00 87.75 88 SER A N 1
ATOM 715 C CA . SER A 1 88 ? 10.911 -1.169 -1.248 1.00 87.75 88 SER A CA 1
ATOM 716 C C . SER A 1 88 ? 10.073 -1.541 -2.473 1.00 87.75 88 SER A C 1
ATOM 718 O O . SER A 1 88 ? 10.621 -1.675 -3.564 1.00 87.75 88 SER A O 1
ATOM 720 N N . SER A 1 89 ? 8.747 -1.632 -2.326 1.00 90.69 89 SER A N 1
ATOM 721 C CA . SER A 1 89 ? 7.843 -1.877 -3.455 1.00 90.69 89 SER A CA 1
ATOM 722 C C . SER A 1 89 ? 7.887 -0.750 -4.495 1.00 90.69 89 SER A C 1
ATOM 724 O O . SER A 1 89 ? 7.915 -1.035 -5.692 1.00 90.69 89 SER A O 1
ATOM 726 N N . LEU A 1 90 ? 7.999 0.510 -4.058 1.00 88.50 90 LEU A N 1
ATOM 727 C CA . LEU A 1 90 ? 8.139 1.672 -4.942 1.00 88.50 90 LEU A CA 1
ATOM 728 C C . LEU A 1 90 ? 9.492 1.703 -5.666 1.00 88.50 90 LEU A C 1
ATOM 730 O O . LEU A 1 90 ? 9.546 2.008 -6.856 1.00 88.50 90 LEU A O 1
ATOM 734 N N . CYS A 1 91 ? 10.582 1.355 -4.976 1.00 84.38 91 CYS A N 1
ATOM 735 C CA . CYS A 1 91 ? 11.906 1.247 -5.593 1.00 84.38 91 CYS A CA 1
ATOM 736 C C . CYS A 1 91 ? 11.928 0.174 -6.689 1.00 84.38 91 CYS A C 1
ATOM 738 O O . CYS A 1 91 ? 12.446 0.423 -7.774 1.00 84.38 91 CYS A O 1
ATOM 740 N N . LEU A 1 92 ? 11.330 -0.994 -6.430 1.00 85.75 92 LEU A N 1
ATOM 741 C CA . LEU A 1 92 ? 11.211 -2.066 -7.424 1.00 85.75 92 LEU A CA 1
ATOM 742 C C . LEU A 1 92 ? 10.339 -1.650 -8.611 1.00 85.75 92 LEU A C 1
ATOM 744 O O . LEU A 1 92 ? 10.709 -1.907 -9.752 1.00 85.75 92 LEU A O 1
ATOM 748 N N . LEU A 1 93 ? 9.227 -0.951 -8.352 1.00 86.25 93 LEU A N 1
ATOM 749 C CA . LEU A 1 93 ? 8.373 -0.391 -9.401 1.00 86.25 93 LEU A CA 1
ATOM 750 C C . LEU A 1 93 ? 9.166 0.538 -10.326 1.00 86.25 93 LEU A C 1
ATOM 752 O O . LEU A 1 93 ? 9.135 0.364 -11.542 1.00 86.25 93 LEU A O 1
ATOM 756 N N . GLY A 1 94 ? 9.898 1.502 -9.765 1.00 81.12 94 GLY A N 1
ATOM 757 C CA . GLY A 1 94 ? 10.697 2.409 -10.583 1.00 81.12 94 GLY A CA 1
ATOM 758 C C . GLY A 1 94 ? 11.836 1.695 -11.318 1.00 81.12 94 GLY A C 1
ATOM 759 O O . GLY A 1 94 ? 12.100 2.011 -12.470 1.00 81.12 94 GLY A O 1
ATOM 760 N N . ALA A 1 95 ? 12.423 0.654 -10.723 1.00 79.00 95 ALA A N 1
ATOM 761 C CA . ALA A 1 95 ? 13.393 -0.224 -11.378 1.00 79.00 95 ALA A CA 1
ATOM 762 C C . ALA A 1 95 ? 12.774 -1.155 -12.436 1.00 79.00 95 ALA A C 1
ATOM 764 O O . ALA A 1 95 ? 13.458 -2.031 -12.959 1.00 79.00 95 ALA A O 1
ATOM 765 N N . THR A 1 96 ? 11.487 -0.984 -12.757 1.00 80.62 96 THR A N 1
ATOM 766 C CA . THR A 1 96 ? 10.710 -1.780 -13.722 1.00 80.62 96 THR A CA 1
ATOM 767 C C . THR A 1 96 ? 10.541 -3.254 -13.335 1.00 80.62 96 THR A C 1
ATOM 769 O O . THR A 1 96 ? 10.062 -4.065 -14.125 1.00 80.62 96 THR A O 1
ATOM 772 N N . ASP A 1 97 ? 10.840 -3.606 -12.081 1.00 83.81 97 ASP A N 1
ATOM 773 C CA . ASP A 1 97 ? 10.555 -4.923 -11.512 1.00 83.81 97 ASP A CA 1
ATOM 774 C C . ASP A 1 97 ? 9.122 -4.964 -10.958 1.00 83.81 97 ASP A C 1
ATOM 776 O O . ASP A 1 97 ? 8.855 -4.977 -9.748 1.00 83.81 97 ASP A O 1
ATOM 780 N N . TYR A 1 98 ? 8.170 -4.938 -1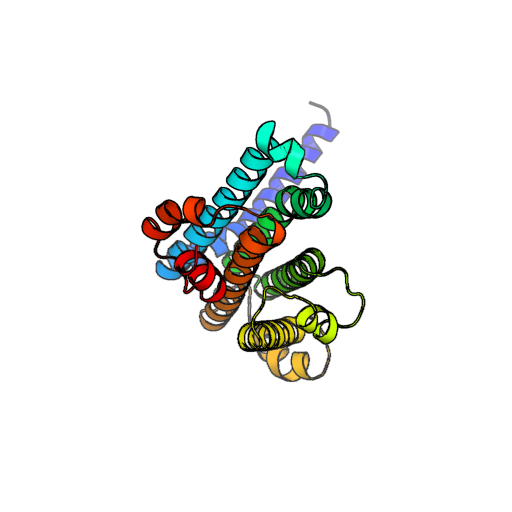1.892 1.00 85.75 98 TYR A N 1
ATOM 781 C CA . TYR A 1 98 ? 6.742 -4.869 -11.598 1.00 85.75 98 TYR A CA 1
ATOM 782 C C . TYR A 1 98 ? 6.256 -6.063 -10.773 1.00 85.75 98 TYR A C 1
ATOM 784 O O . TYR A 1 98 ? 5.471 -5.887 -9.843 1.00 85.75 98 TYR A O 1
ATOM 792 N N . LEU A 1 99 ? 6.732 -7.274 -11.078 1.00 85.50 99 LEU A N 1
ATOM 793 C CA . LEU A 1 99 ? 6.287 -8.484 -10.387 1.00 85.50 99 LEU A CA 1
ATOM 794 C C . LEU A 1 99 ? 6.723 -8.473 -8.921 1.00 85.50 99 LEU A C 1
ATOM 796 O O . LEU A 1 99 ? 5.890 -8.684 -8.036 1.00 85.50 99 LEU A O 1
ATOM 800 N N . SER A 1 100 ? 8.000 -8.187 -8.654 1.00 86.62 100 SER A N 1
ATOM 801 C CA . SER A 1 100 ? 8.503 -8.116 -7.281 1.00 86.62 100 SER A CA 1
ATOM 802 C C . SER A 1 100 ? 7.821 -6.991 -6.499 1.00 86.62 100 SER A C 1
ATOM 804 O O . SER A 1 100 ? 7.463 -7.179 -5.335 1.00 86.62 100 SER A O 1
ATOM 806 N N . SER A 1 101 ? 7.562 -5.848 -7.146 1.00 90.38 101 SER A N 1
ATOM 807 C CA . SER A 1 101 ? 6.791 -4.749 -6.558 1.00 90.38 101 SER A CA 1
ATOM 808 C C . SER A 1 101 ? 5.386 -5.196 -6.120 1.00 90.38 101 SER A C 1
ATOM 810 O O . SER A 1 101 ? 5.019 -5.016 -4.957 1.00 90.38 101 SER A O 1
ATOM 812 N N . ILE A 1 102 ? 4.635 -5.877 -6.997 1.00 91.38 102 ILE A N 1
ATOM 813 C CA . ILE A 1 102 ? 3.284 -6.378 -6.694 1.00 91.38 102 ILE A CA 1
ATOM 814 C C . ILE A 1 102 ? 3.303 -7.416 -5.562 1.00 91.38 102 ILE A C 1
ATOM 816 O O . ILE A 1 102 ? 2.425 -7.406 -4.697 1.00 91.38 102 ILE A O 1
ATOM 820 N N . ILE A 1 103 ? 4.300 -8.305 -5.529 1.00 89.44 103 ILE A N 1
ATOM 821 C CA . ILE A 1 103 ? 4.446 -9.305 -4.459 1.00 89.44 103 ILE A CA 1
ATOM 822 C C . ILE A 1 103 ? 4.656 -8.629 -3.098 1.00 89.44 103 ILE A C 1
ATOM 824 O O . ILE A 1 103 ? 4.037 -9.032 -2.105 1.00 89.44 103 ILE A O 1
ATOM 828 N N . LEU A 1 104 ? 5.484 -7.581 -3.034 1.00 91.94 104 LEU A N 1
ATOM 829 C CA . LEU A 1 104 ? 5.648 -6.804 -1.805 1.00 91.94 104 LEU A CA 1
ATOM 830 C C . LEU A 1 104 ? 4.364 -6.065 -1.415 1.00 91.94 104 LEU A C 1
ATOM 832 O O . LEU A 1 104 ? 3.984 -6.110 -0.246 1.00 91.94 104 LEU A O 1
ATOM 836 N N . MET A 1 105 ? 3.660 -5.452 -2.371 1.00 94.31 105 MET A N 1
ATOM 837 C CA . MET A 1 105 ? 2.373 -4.787 -2.117 1.00 94.31 105 MET A CA 1
ATOM 838 C C . MET A 1 105 ? 1.325 -5.756 -1.562 1.00 94.31 105 MET A C 1
ATOM 840 O O . MET A 1 105 ? 0.631 -5.433 -0.599 1.00 94.31 105 MET A O 1
ATOM 844 N N . ARG A 1 106 ? 1.249 -6.976 -2.110 1.00 94.19 106 ARG A N 1
ATOM 845 C CA . ARG A 1 106 ? 0.392 -8.048 -1.586 1.00 94.19 106 ARG A CA 1
ATOM 846 C C . ARG A 1 106 ? 0.755 -8.407 -0.150 1.00 94.19 106 ARG A C 1
ATOM 848 O O . ARG A 1 106 ? -0.130 -8.509 0.695 1.00 94.19 106 ARG A O 1
ATOM 855 N N . SER A 1 107 ? 2.042 -8.588 0.123 1.00 92.50 107 SER A N 1
ATOM 856 C CA . SER A 1 107 ? 2.521 -8.955 1.458 1.00 92.50 107 SER A CA 1
ATOM 857 C C . SER A 1 107 ? 2.195 -7.861 2.481 1.00 92.50 107 SER A C 1
ATOM 859 O O . SER A 1 107 ? 1.751 -8.151 3.590 1.00 92.50 107 SER A O 1
ATOM 861 N N . LEU A 1 108 ? 2.342 -6.593 2.084 1.00 93.31 108 LEU A N 1
ATOM 862 C CA . LEU A 1 108 ? 1.969 -5.447 2.907 1.00 93.31 108 LEU A CA 1
ATOM 863 C C . LEU A 1 108 ? 0.460 -5.387 3.159 1.00 93.31 108 LEU A C 1
ATOM 865 O O . LEU A 1 108 ? 0.037 -5.141 4.284 1.00 93.31 108 LEU A O 1
ATOM 869 N N . PHE A 1 109 ? -0.352 -5.658 2.135 1.00 95.19 109 PHE A N 1
ATOM 870 C CA . PHE A 1 109 ? -1.804 -5.731 2.269 1.00 95.19 109 PHE A CA 1
ATOM 871 C C . PHE A 1 109 ? -2.225 -6.798 3.290 1.00 95.19 109 PHE A C 1
ATOM 873 O O . PHE A 1 109 ? -3.027 -6.519 4.177 1.00 95.19 109 PHE A O 1
ATOM 880 N N . GLU A 1 110 ? -1.659 -8.007 3.220 1.00 93.44 110 GLU A N 1
ATOM 881 C CA . GLU A 1 110 ? -1.948 -9.074 4.192 1.00 93.44 110 GLU A CA 1
ATOM 882 C C . GLU A 1 110 ? -1.604 -8.667 5.630 1.00 93.44 110 GLU A C 1
ATOM 884 O O . GLU A 1 110 ? -2.341 -9.011 6.564 1.00 93.44 110 GLU A O 1
ATOM 889 N N . LEU A 1 111 ? -0.507 -7.921 5.797 1.00 92.12 111 LEU A N 1
ATOM 890 C CA . LEU A 1 111 ? -0.076 -7.393 7.083 1.00 92.12 111 LEU A CA 1
ATOM 891 C C . LEU A 1 111 ? -1.040 -6.313 7.601 1.00 92.12 111 LEU A C 1
ATOM 893 O O . LEU A 1 111 ? -1.392 -6.362 8.776 1.00 92.12 111 LEU A O 1
ATOM 897 N N . LEU A 1 112 ? -1.531 -5.399 6.745 1.00 93.00 112 LEU A N 1
ATOM 898 C CA . LEU A 1 112 ? -2.547 -4.399 7.132 1.00 93.00 112 LEU A CA 1
ATOM 899 C C . LEU A 1 112 ? -3.816 -5.073 7.631 1.00 93.00 112 LEU A C 1
ATOM 901 O O . LEU A 1 112 ? -4.357 -4.687 8.663 1.00 93.00 112 LEU A O 1
ATOM 905 N N . ILE A 1 113 ? -4.267 -6.117 6.935 1.00 95.06 113 ILE A N 1
ATOM 906 C CA . ILE A 1 113 ? -5.417 -6.903 7.381 1.00 95.06 113 ILE A CA 1
ATOM 907 C C . ILE A 1 113 ? -5.118 -7.568 8.726 1.00 95.06 113 ILE A C 1
ATOM 909 O O . ILE A 1 113 ? -6.005 -7.665 9.559 1.00 95.06 113 ILE A O 1
ATOM 913 N N . GLY A 1 114 ? -3.882 -8.014 8.966 1.00 91.06 114 GLY A N 1
ATOM 914 C CA . GLY A 1 114 ? -3.468 -8.591 10.253 1.00 91.06 114 GLY A CA 1
ATOM 915 C C . GLY A 1 114 ? -3.509 -7.603 11.407 1.00 91.06 114 GLY A C 1
ATOM 916 O O . GLY A 1 114 ? -3.858 -7.991 12.511 1.00 91.06 114 GLY A O 1
ATOM 917 N N . ILE A 1 115 ? -3.197 -6.340 11.135 1.00 89.81 115 ILE A N 1
ATOM 918 C CA . ILE A 1 115 ? -3.323 -5.250 12.105 1.00 89.81 115 ILE A CA 1
ATOM 919 C C . ILE A 1 115 ? -4.790 -4.861 12.314 1.00 89.81 115 ILE A C 1
ATOM 921 O O . ILE A 1 115 ? -5.184 -4.501 13.413 1.00 89.81 115 ILE A O 1
ATOM 925 N N . SER A 1 116 ? -5.607 -4.942 11.265 1.00 91.44 116 SER A N 1
ATOM 926 C CA . SER A 1 116 ? -6.986 -4.440 11.288 1.00 91.44 116 SER A CA 1
ATOM 927 C C . SER A 1 116 ? -8.002 -5.413 11.892 1.00 91.44 116 SER A C 1
ATOM 929 O O . SER A 1 116 ? -9.162 -5.044 12.057 1.00 91.44 116 SER A O 1
ATOM 931 N N . THR A 1 117 ? -7.632 -6.671 12.155 1.00 92.56 117 THR A N 1
ATOM 932 C CA . THR A 1 117 ? -8.553 -7.662 12.727 1.00 92.56 117 THR A CA 1
ATOM 933 C C . THR A 1 117 ? -7.825 -8.793 13.450 1.00 92.56 117 THR A C 1
ATOM 935 O O . THR A 1 117 ? -6.805 -9.295 12.978 1.00 92.56 117 THR A O 1
ATOM 938 N N . GLU A 1 118 ? -8.413 -9.273 14.546 1.00 88.19 118 GLU A N 1
ATOM 939 C CA . GLU A 1 118 ? -7.946 -10.458 15.283 1.00 88.19 118 GLU A CA 1
ATOM 940 C C . GLU A 1 118 ? -8.528 -11.774 14.736 1.00 88.19 118 GLU A C 1
ATOM 942 O O . GLU A 1 118 ? -8.122 -12.873 15.126 1.00 88.19 118 GLU A O 1
ATOM 947 N N . VAL A 1 119 ? -9.503 -11.692 13.823 1.00 92.56 119 VAL A N 1
ATOM 948 C CA . VAL A 1 119 ? -10.187 -12.873 13.295 1.00 92.56 119 VAL A CA 1
ATOM 949 C C . VAL A 1 119 ? -9.243 -13.692 12.420 1.00 92.56 119 VAL A C 1
ATOM 951 O O . VAL A 1 119 ? -8.730 -13.233 11.401 1.00 92.56 119 VAL A O 1
ATOM 954 N N . ASN A 1 120 ? -9.097 -14.972 12.762 1.00 91.56 120 ASN A N 1
ATOM 955 C CA . ASN A 1 120 ? -8.392 -15.943 11.933 1.00 91.56 120 ASN A CA 1
ATOM 956 C C . ASN A 1 120 ? -9.302 -16.527 10.834 1.00 91.56 120 ASN A C 1
ATOM 958 O O . ASN A 1 120 ? -10.504 -16.771 11.030 1.00 91.56 120 ASN A O 1
ATOM 962 N N . GLY A 1 121 ? -8.710 -16.803 9.668 1.00 93.00 121 GLY A N 1
ATOM 963 C CA . GLY A 1 121 ? -9.370 -17.470 8.545 1.00 93.00 121 GLY A CA 1
ATOM 964 C C . GLY A 1 121 ? -8.946 -16.937 7.177 1.00 93.00 121 GLY A C 1
AT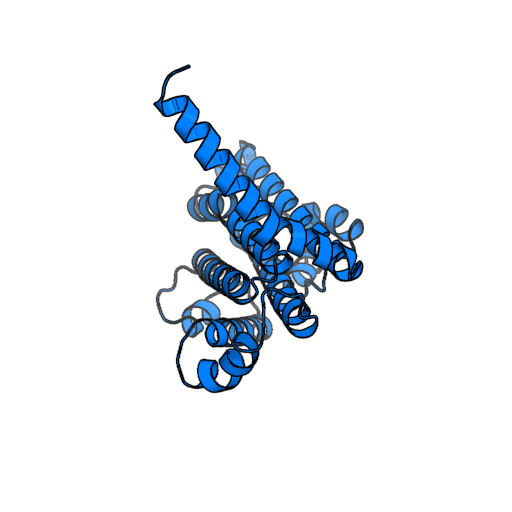OM 965 O O . GLY A 1 121 ? -7.936 -16.251 7.034 1.00 93.00 121 GLY A O 1
ATOM 966 N N . GLY A 1 122 ? -9.735 -17.262 6.150 1.00 93.31 122 GLY A N 1
ATOM 967 C CA . GLY A 1 122 ? -9.500 -16.775 4.789 1.00 93.31 122 GLY A CA 1
ATOM 968 C C . GLY A 1 122 ? -9.698 -15.261 4.660 1.00 93.31 122 GLY A C 1
ATOM 969 O O . GLY A 1 122 ? -10.482 -14.666 5.398 1.00 93.31 122 GLY A O 1
ATOM 970 N N . MET A 1 123 ? -9.041 -14.646 3.668 1.00 94.56 123 MET A N 1
ATOM 971 C CA . MET A 1 123 ? -9.027 -13.187 3.474 1.00 94.56 123 MET A CA 1
ATOM 972 C C . MET A 1 123 ? -10.423 -12.549 3.440 1.00 94.56 123 MET A C 1
ATOM 974 O O . MET A 1 123 ? -10.619 -11.478 3.995 1.00 94.56 123 MET A O 1
ATOM 978 N N . LYS A 1 124 ? -11.419 -13.223 2.841 1.00 95.25 124 LYS A N 1
ATOM 979 C CA . LYS A 1 124 ? -12.811 -12.740 2.837 1.00 95.25 124 LYS A CA 1
ATOM 980 C C . LYS A 1 124 ? -13.335 -12.532 4.263 1.00 95.25 124 LYS A C 1
ATOM 982 O O . LYS A 1 124 ? -13.796 -11.450 4.582 1.00 95.25 124 LYS A O 1
ATOM 987 N N . LYS A 1 125 ? -13.210 -13.556 5.112 1.00 96.81 125 LYS A N 1
ATOM 988 C CA . LYS A 1 125 ? -13.686 -13.521 6.499 1.00 96.81 125 LYS A CA 1
ATOM 989 C C . LYS A 1 125 ? -12.972 -12.431 7.300 1.00 96.81 125 LYS A C 1
ATOM 991 O O . LYS A 1 125 ? -13.620 -11.734 8.063 1.00 96.81 125 LYS A O 1
ATOM 996 N N . ARG A 1 126 ? -11.658 -12.290 7.087 1.00 97.50 126 ARG A N 1
ATOM 997 C CA . ARG A 1 126 ? -10.829 -11.262 7.732 1.00 97.50 126 ARG A CA 1
ATOM 998 C C . ARG A 1 126 ? -11.234 -9.847 7.316 1.00 97.50 126 ARG A C 1
ATOM 1000 O O . ARG A 1 126 ? -11.304 -8.972 8.157 1.00 97.50 126 ARG A O 1
ATOM 1007 N N . LEU A 1 127 ? -11.520 -9.619 6.034 1.00 97.25 127 LEU A N 1
ATOM 1008 C CA . LEU A 1 127 ? -12.027 -8.330 5.547 1.00 97.25 127 LEU A CA 1
ATOM 1009 C C . LEU A 1 127 ? -13.421 -8.015 6.100 1.00 97.25 127 LEU A C 1
ATOM 1011 O O . LEU A 1 127 ? -13.687 -6.886 6.508 1.00 97.25 127 LEU A O 1
ATOM 1015 N N . ASP A 1 128 ? -14.304 -9.014 6.123 1.00 96.62 128 ASP A N 1
ATOM 1016 C CA . ASP A 1 128 ? -15.680 -8.851 6.590 1.00 96.62 128 ASP A CA 1
ATOM 1017 C C . ASP A 1 128 ? -15.734 -8.448 8.081 1.00 96.62 128 ASP A C 1
ATOM 1019 O O . ASP A 1 128 ? -16.649 -7.720 8.469 1.00 96.62 128 ASP A O 1
ATOM 1023 N N . SER A 1 129 ? -14.731 -8.839 8.883 1.00 97.25 129 SER A N 1
ATOM 1024 C CA . SER A 1 129 ? -14.618 -8.552 10.323 1.00 97.25 129 SER A CA 1
ATOM 1025 C C . SER A 1 129 ? -13.908 -7.246 10.697 1.00 97.25 129 SER A C 1
ATOM 1027 O O . SER A 1 129 ? -13.639 -7.033 11.874 1.00 97.25 129 SER A O 1
ATOM 1029 N N . ILE A 1 130 ? -13.549 -6.390 9.737 1.00 97.12 130 ILE A N 1
ATOM 1030 C CA . ILE A 1 130 ? -12.974 -5.071 10.043 1.00 97.12 130 ILE A CA 1
ATOM 1031 C C . ILE A 1 130 ? -14.121 -4.073 10.235 1.00 97.12 130 ILE A C 1
ATOM 1033 O O . ILE A 1 130 ? -14.799 -3.718 9.269 1.00 97.12 130 ILE A O 1
ATOM 1037 N N . ASP A 1 131 ? -14.361 -3.628 11.466 1.00 96.19 131 ASP A N 1
ATOM 1038 C CA . ASP A 1 131 ? -15.579 -2.879 11.815 1.00 96.19 131 ASP A CA 1
ATOM 1039 C C . ASP A 1 131 ? -15.588 -1.433 11.312 1.00 96.19 131 ASP A C 1
ATOM 1041 O O . ASP A 1 131 ? -16.637 -0.924 10.921 1.00 96.19 131 ASP A O 1
ATOM 1045 N N . PHE A 1 132 ? -14.422 -0.789 11.232 1.00 95.25 132 PHE A N 1
ATOM 1046 C CA . PHE A 1 132 ? -14.308 0.595 10.759 1.00 95.25 132 PHE A CA 1
ATOM 1047 C C . PHE A 1 132 ? -14.475 0.747 9.237 1.00 95.25 132 PHE A C 1
ATOM 1049 O O . PHE A 1 132 ? -14.513 1.867 8.726 1.00 95.25 132 PHE A O 1
ATOM 1056 N N . LEU A 1 133 ? -14.554 -0.357 8.484 1.00 96.88 133 LEU A N 1
ATOM 1057 C CA . LEU A 1 133 ? -14.746 -0.332 7.034 1.00 96.88 133 LEU A CA 1
ATOM 1058 C C . LEU A 1 133 ? -16.222 -0.478 6.662 1.00 96.88 133 LEU A C 1
ATOM 1060 O O . LEU A 1 133 ? -16.908 -1.416 7.076 1.00 96.88 133 LEU A O 1
ATOM 1064 N N . SER A 1 134 ? -16.689 0.395 5.773 1.00 96.56 134 SER A N 1
ATOM 1065 C CA . SER A 1 134 ? -18.015 0.271 5.164 1.00 96.56 134 SER A CA 1
ATOM 1066 C C . SER A 1 134 ? -18.108 -0.939 4.224 1.00 96.56 134 SER A C 1
ATOM 1068 O O . SER A 1 134 ? -17.103 -1.483 3.760 1.00 96.56 134 SER A O 1
ATOM 1070 N N . PHE A 1 135 ? -19.333 -1.352 3.886 1.00 96.81 135 PHE A N 1
ATOM 1071 C CA . PHE A 1 135 ? -19.566 -2.461 2.953 1.00 96.81 135 PHE A CA 1
ATOM 1072 C C . PHE A 1 135 ? -18.883 -2.248 1.590 1.00 96.81 135 PHE A C 1
ATOM 1074 O O . PHE A 1 135 ? -18.256 -3.168 1.059 1.00 96.81 135 PHE A O 1
ATOM 1081 N N . GLU A 1 136 ? -18.950 -1.032 1.042 1.00 97.25 136 GLU A N 1
ATOM 1082 C CA . GLU A 1 136 ? -18.319 -0.715 -0.243 1.00 97.25 136 GLU A CA 1
ATOM 1083 C C . GLU A 1 136 ? -16.788 -0.749 -0.160 1.00 97.25 136 GLU A C 1
ATOM 1085 O O . GLU A 1 136 ? -16.133 -1.235 -1.082 1.00 97.25 136 GLU A O 1
ATOM 1090 N N . GLU A 1 137 ? -16.204 -0.326 0.963 1.00 97.50 137 GLU A N 1
ATOM 1091 C CA . GLU A 1 137 ? -14.755 -0.407 1.193 1.00 97.50 137 GLU A CA 1
ATOM 1092 C C . GLU A 1 137 ? -14.295 -1.858 1.323 1.00 97.50 137 GLU A C 1
ATOM 1094 O O . GLU A 1 137 ? -13.329 -2.261 0.677 1.00 97.50 137 GLU A O 1
ATOM 1099 N N . LYS A 1 138 ? -15.040 -2.693 2.058 1.00 97.69 138 LYS A N 1
ATOM 1100 C CA . LYS A 1 138 ? -14.779 -4.140 2.147 1.00 97.69 138 LYS A CA 1
ATOM 1101 C C . LYS A 1 138 ? -14.812 -4.799 0.768 1.00 97.69 138 LYS A C 1
ATOM 1103 O O . LYS A 1 138 ? -13.914 -5.568 0.412 1.00 97.69 138 LYS A O 1
ATOM 1108 N N . LYS A 1 139 ? -15.816 -4.468 -0.047 1.00 97.44 139 LYS A N 1
ATOM 1109 C CA . LYS A 1 139 ? -15.953 -4.961 -1.426 1.00 97.44 139 LYS A CA 1
ATOM 1110 C C . LYS A 1 139 ? -14.800 -4.492 -2.317 1.00 97.44 139 LYS A C 1
ATOM 1112 O O . LYS A 1 139 ? -14.258 -5.293 -3.084 1.00 97.44 139 LYS A O 1
ATOM 1117 N N . PHE A 1 140 ? -14.408 -3.225 -2.201 1.00 97.19 140 PHE A N 1
ATOM 1118 C CA . PHE A 1 140 ? -13.271 -2.651 -2.912 1.00 97.19 140 PHE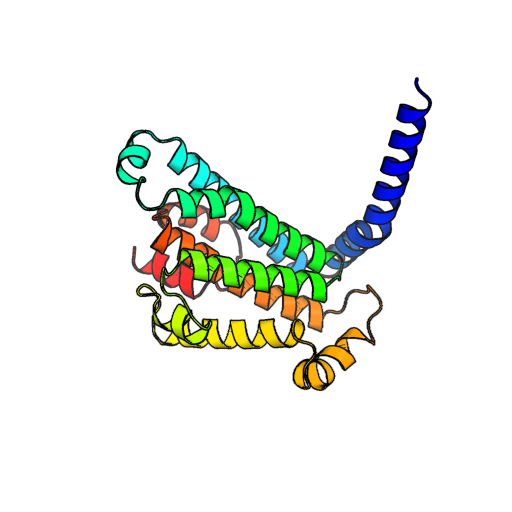 A CA 1
ATOM 1119 C C . PHE A 1 140 ? -11.957 -3.356 -2.550 1.00 97.19 140 PHE A C 1
ATOM 1121 O O . PHE A 1 140 ? -11.284 -3.877 -3.441 1.00 97.19 140 PHE A O 1
ATOM 1128 N N . LEU A 1 141 ? -11.632 -3.468 -1.258 1.00 97.75 141 LEU A N 1
ATOM 1129 C CA . LEU A 1 141 ? -10.414 -4.131 -0.784 1.00 97.75 141 LEU A CA 1
ATOM 1130 C C . LEU A 1 141 ? -10.385 -5.613 -1.159 1.00 97.75 141 LEU A C 1
ATOM 1132 O O . LEU A 1 141 ? -9.330 -6.146 -1.495 1.00 97.75 141 LEU A O 1
ATOM 1136 N N . LYS A 1 142 ? -11.541 -6.284 -1.181 1.00 96.75 142 LYS A N 1
ATOM 1137 C CA . LYS A 1 142 ? -11.629 -7.665 -1.658 1.00 96.75 142 LYS A CA 1
ATOM 1138 C C . LYS A 1 142 ? -11.289 -7.789 -3.142 1.00 96.75 142 LYS A C 1
ATOM 1140 O O . LYS A 1 142 ? -10.526 -8.677 -3.517 1.00 96.75 142 LYS A O 1
ATOM 1145 N N . LYS A 1 143 ? -11.812 -6.892 -3.983 1.00 95.88 143 LYS A N 1
ATOM 1146 C CA . LYS A 1 143 ? -11.455 -6.835 -5.409 1.00 95.88 143 LYS A CA 1
ATOM 1147 C C . LYS A 1 143 ? -9.967 -6.523 -5.591 1.00 95.88 143 LYS A C 1
ATOM 1149 O O . LYS A 1 143 ? -9.319 -7.122 -6.447 1.00 95.88 143 LYS A O 1
ATOM 1154 N N . TYR A 1 144 ? -9.430 -5.606 -4.789 1.00 95.88 144 TYR A N 1
ATOM 1155 C CA . TYR A 1 144 ? -8.013 -5.261 -4.796 1.00 95.88 144 TYR A CA 1
ATOM 1156 C C . TYR A 1 144 ? -7.131 -6.466 -4.433 1.00 95.88 144 TYR A C 1
ATOM 1158 O O . TYR A 1 144 ? -6.219 -6.809 -5.184 1.00 95.88 144 TYR A O 1
ATOM 1166 N N . TRP A 1 145 ? -7.473 -7.188 -3.366 1.00 95.44 145 TRP A N 1
ATOM 1167 C CA . TRP A 1 145 ? -6.831 -8.444 -2.980 1.00 95.44 145 TRP A CA 1
ATOM 1168 C C . TRP A 1 145 ? -6.868 -9.496 -4.093 1.00 95.44 145 TRP A C 1
ATOM 1170 O O . TRP A 1 145 ? -5.832 -10.052 -4.459 1.00 95.44 145 TRP A O 1
ATOM 1180 N N . ASP A 1 146 ? -8.046 -9.744 -4.673 1.00 91.88 146 ASP A N 1
ATOM 1181 C CA . ASP A 1 146 ? -8.200 -10.730 -5.743 1.00 91.88 146 ASP A CA 1
ATOM 1182 C C . ASP A 1 146 ? -7.327 -10.364 -6.957 1.00 91.88 146 ASP A C 1
ATOM 1184 O O . ASP A 1 146 ? -6.757 -11.251 -7.595 1.00 91.88 146 ASP A O 1
ATOM 1188 N N . ASN A 1 147 ? -7.172 -9.066 -7.249 1.00 90.75 147 ASN A N 1
ATOM 1189 C CA . ASN A 1 147 ? -6.272 -8.574 -8.289 1.00 90.75 147 ASN A CA 1
ATOM 1190 C C . ASN A 1 147 ? -4.799 -8.833 -7.955 1.00 90.75 147 ASN A C 1
ATOM 1192 O O . ASN A 1 147 ? -4.097 -9.388 -8.795 1.00 90.75 147 ASN A O 1
ATOM 1196 N N . LEU A 1 148 ? -4.339 -8.503 -6.746 1.00 91.19 148 LEU A N 1
ATOM 1197 C CA . LEU A 1 148 ? -2.969 -8.782 -6.298 1.00 91.19 148 LEU A CA 1
ATOM 1198 C C . LEU A 1 148 ? -2.649 -10.286 -6.349 1.00 91.19 148 LEU A C 1
ATOM 1200 O O . LEU A 1 148 ? -1.583 -10.693 -6.815 1.00 91.19 148 LEU A O 1
ATOM 1204 N N . CYS A 1 149 ? -3.591 -11.140 -5.939 1.00 88.44 149 CYS A N 1
ATOM 1205 C CA . CYS A 1 149 ? -3.403 -12.588 -5.959 1.00 88.44 149 CYS A CA 1
ATOM 1206 C C . CYS A 1 149 ? -3.153 -13.148 -7.360 1.00 88.44 149 CYS A C 1
ATOM 1208 O O . CYS A 1 149 ? -2.345 -14.071 -7.489 1.00 88.44 149 CYS A O 1
ATOM 1210 N N . LYS A 1 150 ? -3.781 -12.586 -8.405 1.00 84.81 150 LYS A N 1
ATOM 1211 C CA . LYS A 1 150 ? -3.577 -13.027 -9.798 1.00 84.81 150 LYS A CA 1
ATOM 1212 C C . LYS A 1 150 ? -2.109 -12.993 -10.223 1.00 84.81 150 LYS A C 1
ATOM 1214 O O . LYS A 1 150 ? -1.691 -13.858 -10.983 1.00 84.81 150 LYS A O 1
ATOM 1219 N N . TRP A 1 151 ? -1.338 -12.037 -9.707 1.00 78.19 151 TRP A N 1
ATOM 1220 C CA . TRP A 1 151 ? 0.084 -11.857 -10.022 1.00 78.19 151 TRP A CA 1
ATOM 1221 C C . TRP A 1 151 ? 1.006 -12.812 -9.267 1.00 78.19 151 TRP A C 1
ATOM 1223 O O . TRP A 1 151 ? 2.123 -13.061 -9.702 1.00 78.19 151 TRP A O 1
ATOM 1233 N N . SER A 1 152 ? 0.532 -13.368 -8.153 1.00 67.75 152 SER A N 1
ATOM 1234 C CA . SER A 1 152 ? 1.366 -14.104 -7.195 1.00 67.75 152 SER A CA 1
ATOM 1235 C C . SER A 1 152 ? 1.110 -15.615 -7.136 1.00 67.75 152 SER A C 1
ATOM 1237 O O . SER A 1 152 ? 1.902 -16.334 -6.533 1.00 67.75 152 SER A O 1
ATOM 1239 N N . HIS A 1 153 ? 0.024 -16.116 -7.739 1.00 63.75 153 HIS A N 1
ATOM 1240 C CA . HIS A 1 153 ? -0.313 -17.543 -7.729 1.00 63.75 153 HIS A CA 1
ATOM 1241 C C . HIS A 1 153 ? -0.249 -18.162 -9.135 1.00 63.75 153 HIS A C 1
ATOM 1243 O O . HIS A 1 153 ? -1.051 -17.772 -9.982 1.00 63.75 153 HIS A O 1
ATOM 1249 N N . PRO A 1 154 ? 0.597 -19.184 -9.379 1.00 54.62 154 PRO A N 1
ATOM 1250 C CA . PRO A 1 154 ? 0.849 -19.769 -10.704 1.00 54.62 154 PRO A CA 1
ATOM 1251 C C . PRO A 1 154 ? -0.279 -20.689 -11.228 1.00 54.62 154 PRO A C 1
ATOM 1253 O O . PRO A 1 154 ? -0.023 -21.694 -11.884 1.00 54.62 154 PRO A O 1
ATOM 1256 N N . TYR A 1 155 ? -1.547 -20.374 -10.956 1.00 60.84 155 TYR A N 1
ATOM 1257 C CA . TYR A 1 155 ? -2.696 -21.091 -11.528 1.00 60.84 155 TYR A CA 1
ATOM 1258 C C . TYR A 1 155 ? -3.180 -20.425 -12.821 1.00 60.84 155 TYR A C 1
ATOM 1260 O O . TYR A 1 155 ? -2.707 -19.356 -13.192 1.00 60.84 155 TYR A O 1
ATOM 1268 N N . GLY A 1 156 ? -4.152 -21.029 -13.514 1.00 55.47 156 GLY A N 1
ATOM 1269 C CA . GLY A 1 156 ? -4.567 -20.656 -14.876 1.00 55.47 156 GLY A CA 1
ATOM 1270 C C . GLY A 1 156 ? -4.852 -19.168 -15.143 1.00 55.47 156 GLY A C 1
ATOM 1271 O O . GLY A 1 156 ? -4.744 -18.753 -16.290 1.00 55.47 156 GLY A O 1
ATOM 1272 N N . LYS A 1 157 ? -5.160 -18.349 -14.125 1.00 64.31 157 LYS A N 1
ATOM 1273 C CA . LYS A 1 157 ? -5.238 -16.882 -14.266 1.00 64.31 157 LYS A CA 1
ATOM 1274 C C . LYS A 1 157 ? -3.871 -16.242 -14.499 1.00 64.31 157 LYS A C 1
ATOM 1276 O O . LYS A 1 157 ? -3.761 -15.401 -15.372 1.00 64.31 157 LYS A O 1
ATOM 1281 N N . TRP A 1 158 ? -2.829 -16.667 -13.791 1.00 67.69 158 TRP A N 1
ATOM 1282 C CA . TRP A 1 158 ? -1.468 -16.185 -14.023 1.00 67.69 158 TRP A CA 1
ATOM 1283 C C . TRP A 1 158 ? -0.985 -16.562 -15.424 1.00 67.69 158 TRP A C 1
ATOM 1285 O O . TRP A 1 158 ? -0.548 -15.699 -16.173 1.00 67.69 158 TRP A O 1
ATOM 1295 N N . LEU A 1 159 ? -1.174 -17.817 -15.846 1.00 62.66 159 LEU A N 1
ATOM 1296 C CA . LEU A 1 159 ? -0.798 -18.251 -17.199 1.00 62.66 159 LEU A CA 1
ATOM 1297 C C . LEU A 1 159 ? -1.562 -17.512 -18.313 1.00 62.66 159 LEU A C 1
ATOM 1299 O O . LEU A 1 159 ? -0.996 -17.285 -19.376 1.00 62.66 159 LEU A O 1
ATOM 1303 N N . LYS A 1 160 ? -2.828 -17.139 -18.091 1.00 62.50 160 LYS A N 1
ATOM 1304 C CA . LYS A 1 160 ? -3.673 -16.480 -19.104 1.00 62.50 160 LYS A CA 1
ATOM 1305 C C . LYS A 1 160 ? -3.591 -14.953 -19.087 1.00 62.50 160 LYS A C 1
ATOM 1307 O O . LYS A 1 160 ? -3.698 -14.339 -20.139 1.00 62.50 160 LYS A O 1
ATOM 1312 N N . GLU A 1 161 ? -3.447 -14.348 -17.910 1.00 67.56 161 GLU A N 1
ATOM 1313 C CA . GLU A 1 161 ? -3.535 -12.894 -17.711 1.00 67.56 161 GLU A CA 1
ATOM 1314 C C . GLU A 1 161 ? -2.164 -12.249 -17.451 1.00 67.56 161 GLU A C 1
ATOM 1316 O O . GLU A 1 161 ? -1.980 -11.092 -17.807 1.00 67.56 161 GLU A O 1
ATOM 1321 N N . VAL A 1 162 ? -1.203 -12.969 -16.854 1.00 67.19 162 VAL A N 1
ATOM 1322 C CA . VAL A 1 162 ? 0.077 -12.406 -16.370 1.00 67.19 162 VAL A CA 1
ATOM 1323 C C . VAL A 1 162 ? 1.272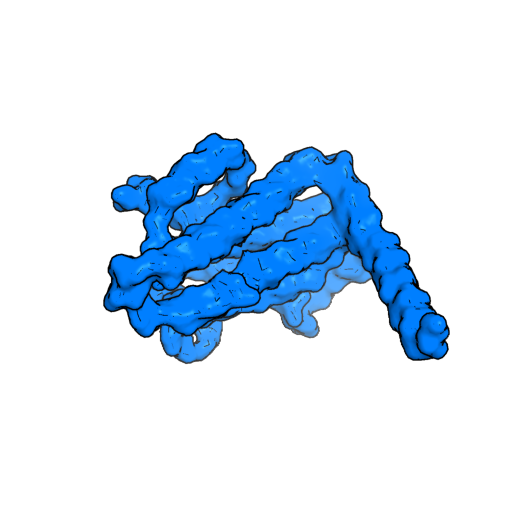 -12.865 -17.208 1.00 67.19 162 VAL A C 1
ATOM 1325 O O . VAL A 1 162 ? 2.073 -12.038 -17.632 1.00 67.19 162 VAL A O 1
ATOM 1328 N N . CYS A 1 163 ? 1.382 -14.164 -17.495 1.00 63.25 163 CYS A N 1
ATOM 1329 C CA . CYS A 1 163 ? 2.473 -14.758 -18.273 1.00 63.25 163 CYS A CA 1
ATOM 1330 C C . CYS A 1 163 ? 2.679 -14.081 -19.646 1.00 63.25 163 CYS A C 1
ATOM 1332 O O . CYS A 1 163 ? 3.821 -13.735 -19.948 1.00 63.25 163 CYS A O 1
ATOM 1334 N N . PRO A 1 164 ? 1.630 -13.768 -20.439 1.00 62.41 164 PRO A N 1
ATOM 1335 C CA . PRO A 1 164 ? 1.802 -13.073 -21.719 1.00 62.41 164 PRO A CA 1
ATOM 1336 C C . PRO A 1 164 ? 2.353 -11.648 -21.583 1.00 62.41 164 PRO A C 1
ATOM 1338 O O . PRO A 1 164 ? 2.959 -11.135 -22.517 1.00 62.41 164 PRO A O 1
ATOM 1341 N N . ILE A 1 165 ? 2.143 -11.009 -20.429 1.00 65.12 165 ILE A N 1
ATOM 1342 C CA . ILE A 1 165 ? 2.651 -9.666 -20.132 1.00 65.12 165 ILE A CA 1
ATOM 1343 C C . ILE A 1 165 ? 4.102 -9.745 -19.633 1.00 65.12 165 ILE A C 1
ATOM 1345 O O . ILE A 1 165 ? 4.932 -8.927 -20.014 1.00 65.12 165 ILE A O 1
ATOM 1349 N N . ALA A 1 166 ? 4.422 -10.755 -18.817 1.00 61.50 166 ALA A N 1
ATOM 1350 C CA . ALA A 1 166 ? 5.730 -10.923 -18.186 1.00 61.50 166 ALA A CA 1
ATOM 1351 C C . ALA A 1 166 ? 6.807 -11.517 -19.115 1.00 61.50 166 ALA A C 1
ATOM 1353 O O . ALA A 1 166 ? 7.960 -11.111 -19.036 1.00 61.50 166 ALA A O 1
ATOM 1354 N N . TYR A 1 167 ? 6.460 -12.456 -20.005 1.00 54.09 167 TYR A N 1
ATOM 1355 C CA . TYR A 1 167 ? 7.434 -13.119 -20.892 1.00 54.09 167 TYR A CA 1
ATOM 1356 C C . TYR A 1 167 ? 7.825 -12.301 -22.135 1.00 54.09 167 TYR A C 1
ATOM 1358 O O . TYR A 1 167 ? 8.771 -12.667 -22.827 1.00 54.09 167 TYR A O 1
ATOM 1366 N N . GLY A 1 168 ? 7.121 -11.202 -22.421 1.00 51.56 168 GLY A N 1
ATOM 1367 C CA . GLY A 1 168 ? 7.462 -10.272 -23.507 1.00 51.56 168 GLY A CA 1
ATOM 1368 C C . GLY A 1 168 ? 8.263 -9.047 -23.057 1.00 51.56 168 GLY A C 1
ATOM 1369 O O . GLY A 1 168 ? 8.569 -8.190 -23.880 1.00 51.56 168 GLY A O 1
ATOM 1370 N N . ALA A 1 169 ? 8.554 -8.940 -21.760 1.00 53.62 169 ALA A N 1
ATOM 1371 C CA . ALA A 1 169 ? 9.159 -7.778 -21.136 1.00 53.62 169 ALA A CA 1
ATOM 1372 C C . ALA A 1 169 ? 10.637 -8.043 -20.834 1.00 53.62 169 ALA A C 1
ATOM 1374 O O . ALA A 1 169 ? 10.959 -8.854 -19.967 1.00 53.62 169 ALA A O 1
ATOM 1375 N N . ASP A 1 170 ? 11.550 -7.335 -21.491 1.00 62.72 170 ASP A N 1
ATOM 1376 C CA . ASP A 1 170 ? 12.823 -7.032 -20.839 1.00 62.72 170 ASP A CA 1
ATOM 1377 C C . ASP A 1 170 ? 12.557 -6.158 -19.591 1.00 62.72 170 ASP A C 1
ATOM 1379 O O . ASP A 1 170 ? 11.433 -5.706 -19.350 1.00 62.72 170 ASP A O 1
ATOM 1383 N N . ARG A 1 171 ? 13.586 -5.887 -18.778 1.00 65.88 171 ARG A N 1
ATOM 1384 C CA . ARG A 1 171 ? 13.516 -4.880 -17.696 1.00 65.88 171 ARG A CA 1
ATOM 1385 C C . ARG A 1 171 ? 13.474 -3.451 -18.263 1.00 65.88 171 ARG A C 1
ATOM 1387 O O . ARG A 1 171 ? 14.248 -2.583 -17.865 1.00 65.88 171 ARG A O 1
ATOM 1394 N N . SER A 1 172 ? 12.636 -3.220 -19.269 1.00 71.38 172 SER A N 1
ATOM 1395 C CA . SER A 1 172 ? 12.365 -1.898 -19.803 1.00 71.38 172 SER A CA 1
ATOM 1396 C C . SER A 1 172 ? 11.109 -1.314 -19.183 1.00 71.38 172 SER A C 1
ATOM 1398 O O . SER A 1 172 ? 10.235 -1.991 -18.636 1.00 71.38 172 SER A O 1
ATOM 1400 N N . TYR A 1 173 ? 11.025 0.004 -19.295 1.00 76.50 173 TYR A N 1
ATOM 1401 C CA . TYR A 1 173 ? 9.850 0.740 -18.894 1.00 76.50 173 TYR A CA 1
ATOM 1402 C C . TYR A 1 173 ? 8.649 0.350 -19.764 1.00 76.50 173 TYR A C 1
ATOM 1404 O O . TYR A 1 173 ? 8.624 0.598 -20.970 1.00 76.50 173 TYR A O 1
ATOM 1412 N N . GLN A 1 174 ? 7.624 -0.205 -19.121 1.00 78.69 174 GLN A N 1
ATOM 1413 C CA . GLN A 1 174 ? 6.345 -0.533 -19.733 1.00 78.69 174 GLN A CA 1
ATOM 1414 C C . GLN A 1 174 ? 5.244 0.363 -19.155 1.00 78.69 174 GLN A C 1
ATOM 1416 O O . GLN A 1 174 ? 4.737 0.077 -18.066 1.00 78.69 174 GLN A O 1
ATOM 1421 N N . PRO A 1 175 ? 4.804 1.412 -19.875 1.00 79.12 175 PRO A N 1
ATOM 1422 C CA . PRO A 1 175 ? 3.890 2.421 -19.334 1.00 79.12 175 PRO A CA 1
ATOM 1423 C C . PRO A 1 175 ? 2.602 1.841 -18.739 1.00 79.12 175 PRO A C 1
ATOM 1425 O O . PRO A 1 175 ? 2.149 2.259 -17.676 1.00 79.12 175 PRO A O 1
ATOM 1428 N N . ARG A 1 176 ? 2.018 0.835 -19.404 1.00 82.44 176 ARG A N 1
ATOM 1429 C CA . ARG A 1 176 ? 0.784 0.183 -18.944 1.00 82.44 176 ARG A CA 1
ATOM 1430 C C . ARG A 1 176 ? 0.983 -0.549 -17.617 1.00 82.44 176 ARG A C 1
ATOM 1432 O O . ARG A 1 176 ? 0.158 -0.404 -16.720 1.00 82.44 176 ARG A O 1
ATOM 1439 N N . MET A 1 177 ? 2.065 -1.317 -17.506 1.00 83.38 177 MET A N 1
ATOM 1440 C CA . MET A 1 177 ? 2.402 -2.062 -16.292 1.00 83.38 177 MET A CA 1
ATOM 1441 C C . MET A 1 177 ? 2.769 -1.128 -15.154 1.00 83.38 177 MET A C 1
ATOM 1443 O O . MET A 1 177 ? 2.289 -1.292 -14.036 1.00 83.38 177 MET A O 1
ATOM 1447 N N . PHE A 1 178 ? 3.547 -0.096 -15.466 1.00 85.56 178 PHE A N 1
ATOM 1448 C CA . PHE A 1 178 ? 3.897 0.929 -14.507 1.00 85.56 178 PHE A CA 1
ATOM 1449 C C . PHE A 1 178 ? 2.648 1.589 -13.924 1.00 85.56 178 PHE A C 1
ATOM 1451 O O . PHE A 1 178 ? 2.488 1.635 -12.706 1.00 85.56 178 PHE A O 1
ATOM 1458 N N . LYS A 1 179 ? 1.734 2.055 -14.785 1.00 84.94 179 LYS A N 1
ATOM 1459 C CA . LYS A 1 179 ? 0.485 2.692 -14.360 1.00 84.94 179 LYS A CA 1
ATOM 1460 C C . LYS A 1 179 ? -0.354 1.764 -13.480 1.00 84.94 179 LYS A C 1
ATOM 1462 O O . LYS A 1 179 ? -0.841 2.197 -12.444 1.00 84.94 179 LYS A O 1
ATOM 1467 N N . GLN A 1 180 ? -0.474 0.492 -13.850 1.00 88.25 180 GLN A N 1
ATOM 1468 C CA . GLN A 1 180 ? -1.213 -0.492 -13.060 1.00 88.25 180 GLN A CA 1
ATOM 1469 C C . GLN A 1 180 ? -0.589 -0.726 -11.675 1.00 88.25 180 GLN A C 1
ATOM 1471 O O . GLN A 1 180 ? -1.302 -0.750 -10.674 1.00 88.25 180 GLN A O 1
ATOM 1476 N N . CYS A 1 181 ? 0.734 -0.879 -11.594 1.00 89.81 181 CYS A N 1
ATOM 1477 C CA . CYS A 1 181 ? 1.423 -1.008 -10.310 1.00 89.81 181 CYS A CA 1
ATOM 1478 C C . CYS A 1 181 ? 1.298 0.261 -9.463 1.00 89.81 181 CYS A C 1
ATOM 1480 O O . CYS A 1 181 ? 1.176 0.172 -8.244 1.00 89.81 181 CYS A O 1
ATOM 1482 N N . LEU A 1 182 ? 1.296 1.433 -10.097 1.00 89.00 182 LEU A N 1
ATOM 1483 C CA . LEU A 1 182 ? 1.086 2.700 -9.410 1.00 89.00 182 LEU A CA 1
ATOM 1484 C C . LEU A 1 182 ? -0.331 2.793 -8.831 1.00 89.00 182 LEU A C 1
ATOM 1486 O O . LEU A 1 182 ? -0.482 3.163 -7.677 1.00 89.00 182 LEU A O 1
ATOM 1490 N N . GLU A 1 183 ? -1.356 2.365 -9.573 1.00 91.19 183 GLU A N 1
ATOM 1491 C CA . GLU A 1 183 ? -2.732 2.266 -9.062 1.00 91.19 183 GLU A CA 1
ATOM 1492 C C . GLU A 1 183 ? -2.833 1.297 -7.870 1.00 91.19 183 GLU A C 1
ATOM 1494 O O . GLU A 1 183 ? -3.524 1.580 -6.892 1.00 91.19 183 GLU A O 1
ATOM 1499 N N . TYR A 1 184 ? -2.129 0.161 -7.907 1.00 93.69 184 TYR A N 1
ATOM 1500 C CA . TYR A 1 184 ? -2.046 -0.736 -6.749 1.00 93.69 184 TYR A CA 1
ATOM 1501 C C . TYR A 1 184 ? -1.369 -0.065 -5.554 1.00 93.69 184 TYR A C 1
ATOM 1503 O O . TYR A 1 184 ? -1.872 -0.150 -4.434 1.00 93.69 184 TYR A O 1
ATOM 1511 N N . SER A 1 185 ? -0.281 0.662 -5.797 1.00 92.69 185 SER A N 1
ATOM 1512 C CA . SER A 1 185 ? 0.403 1.428 -4.763 1.00 92.69 185 SER A CA 1
ATOM 1513 C C . SER A 1 185 ? -0.501 2.482 -4.124 1.00 92.69 185 SER A C 1
ATOM 1515 O O . SER A 1 185 ? -0.554 2.564 -2.900 1.00 92.69 185 SER A O 1
ATOM 1517 N N . ASP A 1 186 ? -1.236 3.245 -4.936 1.00 91.44 186 ASP A N 1
ATOM 1518 C CA . ASP A 1 186 ? -2.149 4.301 -4.486 1.00 91.44 186 ASP A CA 1
ATOM 1519 C C . ASP A 1 186 ? -3.257 3.708 -3.588 1.00 91.44 186 ASP A C 1
ATOM 1521 O O . ASP A 1 186 ? -3.498 4.198 -2.485 1.00 91.44 186 ASP A O 1
ATOM 1525 N N . ASN A 1 187 ? -3.856 2.580 -3.990 1.00 94.31 187 ASN A N 1
ATOM 1526 C CA . ASN A 1 187 ? -4.875 1.882 -3.192 1.00 94.31 187 ASN A CA 1
ATOM 1527 C C . ASN A 1 187 ? -4.322 1.321 -1.871 1.00 94.31 187 ASN A C 1
ATOM 1529 O O . ASN A 1 187 ? -5.015 1.289 -0.852 1.00 94.31 187 ASN A O 1
ATOM 1533 N N . LEU A 1 188 ? -3.074 0.846 -1.887 1.00 94.62 188 LEU A N 1
ATOM 1534 C CA . LEU A 1 188 ? -2.396 0.340 -0.697 1.00 94.62 188 LEU A CA 1
ATOM 1535 C C . LEU A 1 188 ? -2.063 1.466 0.283 1.00 94.62 188 LEU A C 1
ATOM 1537 O O . LEU A 1 188 ? -2.230 1.281 1.485 1.00 94.62 188 LEU A O 1
ATOM 1541 N N . LEU A 1 189 ? -1.624 2.617 -0.231 1.00 92.12 189 LEU A N 1
ATOM 1542 C CA . LEU A 1 189 ? -1.382 3.832 0.543 1.00 92.12 189 LEU A CA 1
ATOM 1543 C C . LEU A 1 189 ? -2.670 4.331 1.201 1.00 92.12 189 LEU A C 1
ATOM 1545 O O . LEU A 1 189 ? -2.665 4.596 2.399 1.00 92.12 189 LEU A O 1
ATOM 1549 N N . ASP A 1 190 ? -3.776 4.382 0.454 1.00 93.69 190 ASP A N 1
ATOM 1550 C CA . ASP A 1 190 ? -5.096 4.764 0.973 1.00 93.69 190 ASP A CA 1
ATOM 1551 C C . ASP A 1 190 ? -5.524 3.860 2.141 1.00 93.69 190 ASP A C 1
ATOM 1553 O O . ASP A 1 190 ? -5.889 4.331 3.225 1.00 93.69 190 ASP A O 1
ATOM 1557 N N . PHE A 1 191 ? -5.390 2.538 1.974 1.00 94.88 191 PHE A N 1
ATOM 1558 C CA . PHE A 1 191 ? -5.712 1.602 3.049 1.00 94.88 191 PHE A CA 1
ATOM 1559 C C . PHE A 1 191 ? -4.748 1.726 4.237 1.00 94.88 191 PHE A C 1
ATOM 1561 O O . PHE A 1 191 ? -5.187 1.719 5.384 1.00 94.88 191 PHE A O 1
ATOM 1568 N N . MET A 1 192 ? -3.448 1.894 3.984 1.00 92.06 192 MET A N 1
ATOM 1569 C CA . MET A 1 192 ? -2.440 2.074 5.029 1.00 92.06 192 MET A CA 1
ATOM 1570 C C . MET A 1 192 ? -2.752 3.290 5.907 1.00 92.06 192 MET A C 1
ATOM 1572 O O . MET A 1 192 ? -2.729 3.180 7.131 1.00 92.06 192 MET A O 1
ATOM 1576 N N . LEU A 1 193 ? -3.080 4.431 5.301 1.00 91.00 193 LEU A N 1
ATOM 1577 C CA . LEU A 1 193 ? -3.421 5.650 6.035 1.00 91.00 193 LEU A CA 1
ATOM 1578 C C . LEU A 1 193 ? -4.732 5.498 6.807 1.00 91.00 193 LEU A C 1
ATOM 1580 O O . LEU A 1 193 ? -4.819 5.913 7.962 1.00 91.00 193 LEU A O 1
ATOM 1584 N N . THR A 1 194 ? -5.717 4.817 6.219 1.00 93.56 194 THR A N 1
ATOM 1585 C CA . THR A 1 194 ? -6.962 4.468 6.916 1.00 93.56 194 THR A CA 1
ATOM 1586 C C . THR A 1 194 ? -6.672 3.655 8.184 1.00 93.56 194 THR A C 1
ATOM 1588 O O . THR A 1 194 ? -7.141 4.014 9.259 1.00 93.56 194 THR A O 1
ATOM 1591 N N . VAL A 1 195 ? -5.821 2.625 8.103 1.00 92.00 195 VAL A N 1
ATOM 1592 C CA . VAL A 1 195 ? -5.401 1.832 9.274 1.00 92.00 195 VAL A CA 1
ATOM 1593 C C . VAL A 1 195 ? -4.673 2.690 10.313 1.00 92.00 195 VAL A C 1
ATOM 1595 O O . VAL A 1 195 ? -4.872 2.497 11.510 1.00 92.00 195 VAL A O 1
ATOM 1598 N N . THR A 1 196 ? -3.856 3.661 9.895 1.00 88.56 196 THR A N 1
ATOM 1599 C CA . THR A 1 196 ? -3.143 4.524 10.854 1.00 88.56 196 THR A CA 1
ATOM 1600 C C . THR A 1 196 ? -4.073 5.413 11.676 1.00 88.56 196 THR A C 1
ATOM 1602 O O . THR A 1 196 ? -3.808 5.643 12.852 1.00 88.56 196 THR A O 1
ATOM 1605 N N . VAL A 1 197 ? -5.174 5.884 11.094 1.00 89.44 197 VAL A N 1
ATOM 1606 C CA . VAL A 1 197 ? -6.167 6.678 11.829 1.00 89.44 197 VAL A CA 1
ATOM 1607 C C . VAL A 1 197 ? -7.047 5.778 12.687 1.00 89.44 197 VAL A C 1
ATOM 1609 O O . VAL A 1 197 ? -7.219 6.034 13.873 1.00 89.44 197 VAL A O 1
ATOM 1612 N N . GLU A 1 198 ? -7.564 4.695 12.113 1.00 91.25 198 GLU A N 1
ATOM 1613 C CA . GLU A 1 198 ? -8.596 3.880 12.764 1.00 91.25 198 GLU A CA 1
ATOM 1614 C C . GLU A 1 198 ? -8.023 2.941 13.834 1.00 91.25 198 GLU A C 1
ATOM 1616 O O . GLU A 1 198 ? -8.626 2.757 14.886 1.00 91.25 198 GLU A O 1
ATOM 1621 N N . VAL A 1 199 ? -6.842 2.361 13.589 1.00 88.69 199 VAL A N 1
ATOM 1622 C CA . VAL A 1 199 ? -6.224 1.366 14.484 1.00 88.69 199 VAL A CA 1
ATOM 1623 C C . VAL A 1 199 ? -5.112 1.978 15.328 1.00 88.69 199 VAL A C 1
ATOM 1625 O O . VAL A 1 199 ? -4.986 1.670 16.511 1.00 88.69 199 VAL A O 1
ATOM 1628 N N . LEU A 1 200 ? -4.283 2.848 14.745 1.00 85.00 200 LEU A N 1
ATOM 1629 C CA . LEU A 1 200 ? -3.192 3.489 15.495 1.00 85.00 200 LEU A CA 1
ATOM 1630 C C . LEU A 1 200 ? -3.617 4.804 16.160 1.00 85.00 200 LEU A C 1
ATOM 1632 O O . LEU A 1 200 ? -2.810 5.402 16.870 1.00 85.00 200 LEU A O 1
ATOM 1636 N N . HIS A 1 201 ? -4.865 5.238 15.948 1.00 84.81 201 HIS A N 1
ATOM 1637 C CA . HIS A 1 201 ? -5.441 6.452 16.530 1.00 84.81 201 HIS A CA 1
ATOM 1638 C C . HIS A 1 201 ? -4.595 7.710 16.279 1.00 84.81 201 HIS A C 1
ATOM 1640 O O . HIS A 1 201 ? -4.548 8.622 17.110 1.00 84.81 201 HIS A O 1
ATOM 1646 N N . LEU A 1 202 ? -3.906 7.768 15.132 1.00 84.25 202 LEU A N 1
ATOM 1647 C CA . LEU A 1 202 ? -3.266 9.003 14.687 1.00 84.25 202 LEU A CA 1
ATOM 1648 C C . LEU A 1 202 ? -4.338 10.013 14.294 1.00 84.25 202 LEU A C 1
ATOM 1650 O O . LEU A 1 202 ? -5.345 9.661 13.680 1.00 84.25 202 LEU A O 1
ATOM 1654 N N . SER A 1 203 ? -4.111 11.281 14.629 1.00 84.69 203 SER A N 1
ATOM 1655 C CA . SER A 1 203 ? -5.086 12.315 14.316 1.00 84.69 203 SER A CA 1
ATOM 1656 C C . SER A 1 203 ? -5.070 12.593 12.818 1.00 84.69 203 SER A C 1
ATOM 1658 O O . SER A 1 203 ? -4.026 12.890 12.237 1.00 84.69 203 SER A O 1
ATOM 1660 N N . SER A 1 204 ? -6.239 12.546 12.184 1.00 82.31 204 SER A N 1
ATOM 1661 C CA . SER A 1 204 ? -6.395 12.935 10.781 1.00 82.31 204 SER A CA 1
ATOM 1662 C C . SER A 1 204 ? -6.018 14.402 10.535 1.00 82.31 204 SER A C 1
ATOM 1664 O O . SER A 1 204 ? -5.576 14.737 9.438 1.00 82.31 204 SER A O 1
ATOM 1666 N N . GLU A 1 205 ? -6.123 15.265 11.554 1.00 83.62 205 GLU A N 1
ATOM 1667 C CA . GLU A 1 205 ? -5.695 16.669 11.481 1.00 83.62 205 GLU A CA 1
ATOM 1668 C C . GLU A 1 205 ? -4.200 16.803 11.208 1.00 83.62 205 GLU A C 1
ATOM 1670 O O . GLU A 1 205 ? -3.791 17.695 10.468 1.00 83.62 205 GLU A O 1
ATOM 1675 N N . GLU A 1 206 ? -3.384 15.886 11.741 1.00 83.00 206 GLU A N 1
ATOM 1676 C CA . GLU A 1 206 ? -1.932 15.898 11.535 1.00 83.00 206 GLU A CA 1
ATOM 1677 C C . GLU A 1 206 ? -1.578 15.733 10.049 1.00 83.00 206 GLU A C 1
ATOM 1679 O O . GLU A 1 206 ? -0.494 16.116 9.626 1.00 83.00 206 GLU A O 1
ATOM 1684 N N . TYR A 1 207 ? -2.499 15.226 9.227 1.00 84.56 207 TYR A N 1
ATOM 1685 C CA . TYR A 1 207 ? -2.288 15.050 7.797 1.00 84.56 207 TYR A CA 1
ATOM 1686 C C . TYR A 1 207 ? -2.771 16.222 6.942 1.00 84.56 207 TYR A C 1
ATOM 1688 O O . TYR A 1 207 ? -2.340 16.303 5.796 1.00 84.56 207 TYR A O 1
ATOM 1696 N N . LYS A 1 208 ? -3.612 17.139 7.440 1.00 81.38 208 LYS A N 1
ATOM 1697 C CA . LYS A 1 208 ? -4.239 18.182 6.599 1.00 81.38 208 LYS A CA 1
ATOM 1698 C C . LYS A 1 208 ? -3.217 19.056 5.874 1.00 81.38 208 LYS A C 1
ATOM 1700 O O . LYS A 1 208 ? -3.305 19.205 4.656 1.00 81.38 208 LYS A O 1
ATOM 1705 N N . ASP A 1 209 ? -2.213 19.552 6.593 1.00 77.12 209 ASP A N 1
ATOM 1706 C CA . ASP A 1 209 ? -1.163 20.401 6.015 1.00 77.12 209 ASP A CA 1
ATOM 1707 C C . ASP A 1 209 ? -0.308 19.636 4.998 1.00 77.12 209 ASP A C 1
ATOM 1709 O O . ASP A 1 209 ? 0.051 20.159 3.943 1.00 77.12 209 ASP A O 1
ATOM 1713 N N . CYS A 1 210 ? -0.021 18.364 5.293 1.00 80.19 210 CYS A N 1
ATOM 1714 C CA . CYS A 1 210 ? 0.696 17.476 4.386 1.00 80.19 210 CYS A CA 1
ATOM 1715 C C . CYS A 1 210 ? -0.113 17.265 3.097 1.00 80.19 210 CYS A C 1
ATOM 1717 O O . CYS A 1 210 ? 0.390 17.496 2.004 1.00 80.19 210 CYS A O 1
ATOM 1719 N N . LEU A 1 211 ? -1.391 16.906 3.201 1.00 79.19 211 LEU A N 1
ATOM 1720 C CA . LEU A 1 211 ? -2.240 16.666 2.035 1.00 79.19 211 LEU A CA 1
ATOM 1721 C C . LEU A 1 211 ? -2.484 17.927 1.199 1.00 79.19 211 LEU A C 1
ATOM 1723 O O . LEU A 1 211 ? -2.569 17.830 -0.020 1.00 79.19 211 LEU A O 1
ATOM 1727 N N . ALA A 1 212 ? -2.570 19.103 1.824 1.00 76.38 212 ALA A N 1
ATOM 1728 C CA . ALA A 1 212 ? -2.735 20.370 1.114 1.00 76.38 212 ALA A CA 1
ATOM 1729 C C . ALA A 1 212 ? -1.486 20.764 0.305 1.00 76.38 212 ALA A C 1
ATOM 1731 O O . ALA A 1 212 ? -1.599 21.418 -0.732 1.00 76.38 212 ALA A O 1
ATOM 1732 N N . ALA A 1 213 ? -0.295 20.365 0.763 1.00 73.88 213 ALA A N 1
ATOM 1733 C CA . ALA A 1 213 ? 0.975 20.698 0.123 1.00 73.88 213 ALA A CA 1
ATOM 1734 C C . ALA A 1 213 ? 1.332 19.795 -1.073 1.00 73.88 213 ALA A C 1
ATOM 1736 O O . ALA A 1 213 ? 2.187 20.165 -1.881 1.00 73.88 213 ALA A O 1
ATOM 1737 N N . TYR A 1 214 ? 0.704 18.622 -1.204 1.00 71.81 214 TYR A N 1
ATOM 1738 C CA . TYR A 1 214 ? 1.077 17.619 -2.203 1.00 71.81 214 TYR A CA 1
ATOM 1739 C C . TYR A 1 214 ? -0.127 17.178 -3.039 1.00 71.81 214 TYR A C 1
ATOM 1741 O O . TYR A 1 214 ? -1.174 16.829 -2.504 1.00 71.81 214 TYR A O 1
ATOM 1749 N N . ALA A 1 215 ? 0.033 17.118 -4.366 1.00 66.06 215 ALA A N 1
ATOM 1750 C CA . ALA A 1 215 ? -0.985 16.577 -5.274 1.00 66.06 215 ALA A CA 1
ATOM 1751 C C . ALA A 1 215 ? -1.016 15.039 -5.203 1.00 66.06 215 ALA A C 1
ATOM 1753 O O . ALA A 1 215 ? -0.554 14.331 -6.101 1.00 66.06 215 ALA A O 1
ATOM 1754 N N . LEU A 1 216 ? -1.495 14.533 -4.070 1.00 68.06 216 LEU A N 1
ATOM 1755 C CA . LEU A 1 216 ? -1.605 13.114 -3.771 1.00 68.06 216 LEU A CA 1
ATOM 1756 C C . LEU A 1 216 ? -2.684 12.435 -4.629 1.00 68.06 216 LEU A C 1
ATOM 1758 O O . LEU A 1 216 ? -3.584 13.103 -5.143 1.00 68.06 216 LEU A O 1
ATOM 1762 N N . PRO A 1 217 ? -2.589 11.106 -4.821 1.00 68.06 217 PRO A N 1
ATOM 1763 C CA . PRO A 1 217 ? -3.624 10.342 -5.510 1.00 68.06 217 PRO A CA 1
ATOM 1764 C C . PRO A 1 217 ? -4.976 10.440 -4.786 1.00 68.06 217 PRO A C 1
ATOM 1766 O O . PRO A 1 217 ? -5.057 10.902 -3.650 1.00 68.06 217 PRO A O 1
ATOM 1769 N N . GLU A 1 218 ? -6.054 9.991 -5.430 1.00 80.38 218 GLU A N 1
ATOM 1770 C CA . GLU A 1 218 ? -7.365 9.913 -4.779 1.00 80.38 218 GLU A CA 1
ATOM 1771 C C . GLU A 1 218 ? -7.339 8.884 -3.637 1.00 80.38 218 GLU A C 1
ATOM 1773 O O . GLU A 1 218 ? -7.512 7.685 -3.845 1.00 80.38 218 GLU A O 1
ATOM 1778 N N . LEU A 1 219 ? -7.124 9.365 -2.412 1.00 86.88 219 LEU A N 1
ATOM 1779 C CA . LEU A 1 219 ? -7.135 8.572 -1.182 1.00 86.88 219 LEU A CA 1
ATOM 1780 C C . LEU A 1 219 ? -8.568 8.476 -0.642 1.00 86.88 219 LEU A C 1
ATOM 1782 O O . LEU A 1 219 ? -8.924 9.089 0.362 1.00 86.88 219 LEU A O 1
ATOM 1786 N N . SER A 1 220 ? -9.437 7.796 -1.386 1.00 89.38 220 SER A N 1
ATOM 1787 C CA . SER A 1 220 ? -10.887 7.808 -1.162 1.00 89.38 220 SER A CA 1
ATOM 1788 C C . SER A 1 220 ? -11.325 7.339 0.232 1.00 89.38 220 SER A C 1
ATOM 1790 O O . SER A 1 220 ? -12.268 7.901 0.792 1.00 89.38 220 SER A O 1
ATOM 1792 N N . MET A 1 221 ? -10.671 6.326 0.805 1.00 92.00 221 MET A N 1
ATOM 1793 C CA . MET A 1 221 ? -11.006 5.803 2.131 1.00 92.00 221 MET A CA 1
ATOM 1794 C C . MET A 1 221 ? -10.507 6.751 3.215 1.00 92.00 221 MET A C 1
ATOM 1796 O O . MET A 1 221 ? -11.256 7.094 4.131 1.00 92.00 221 MET A O 1
ATOM 1800 N N . PHE A 1 222 ? -9.272 7.221 3.083 1.00 90.31 222 PHE A N 1
ATOM 1801 C CA . PHE A 1 222 ? -8.638 8.109 4.043 1.00 90.31 222 PHE A CA 1
ATOM 1802 C C . PHE A 1 222 ? -9.282 9.500 4.069 1.00 90.31 222 PHE A C 1
ATOM 1804 O O . PHE A 1 222 ? -9.600 10.020 5.138 1.00 90.31 222 PHE A O 1
ATOM 1811 N N . ASN A 1 223 ? -9.577 10.075 2.900 1.00 88.38 223 ASN A N 1
ATOM 1812 C CA . ASN A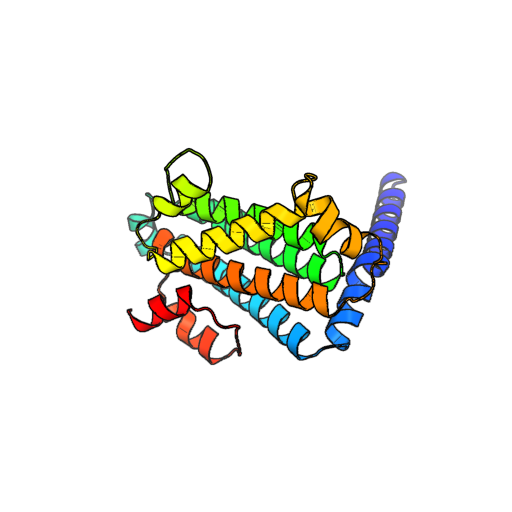 1 223 ? -10.209 11.391 2.784 1.00 88.38 223 ASN A CA 1
ATOM 1813 C C . ASN A 1 223 ? -11.596 11.428 3.434 1.00 88.38 223 ASN A C 1
ATOM 1815 O O . ASN A 1 223 ? -11.960 12.445 4.021 1.00 88.38 223 ASN A O 1
ATOM 1819 N N . LYS A 1 224 ? -12.353 10.321 3.404 1.00 89.00 224 LYS A N 1
ATOM 1820 C CA . LYS A 1 224 ? -13.623 10.222 4.144 1.00 89.00 224 LYS A CA 1
ATOM 1821 C C . LYS A 1 224 ? -13.432 10.384 5.647 1.00 89.00 224 LYS A C 1
ATOM 1823 O O . LYS A 1 224 ? -14.290 10.972 6.290 1.00 89.00 224 LYS A O 1
ATOM 1828 N N . ARG A 1 225 ? -12.337 9.864 6.213 1.00 90.00 225 ARG A N 1
ATOM 1829 C CA . ARG A 1 225 ? -12.059 10.012 7.650 1.00 90.00 225 ARG A CA 1
ATOM 1830 C C . ARG A 1 225 ? -11.736 11.467 7.955 1.00 90.00 225 ARG A C 1
ATOM 1832 O O . ARG A 1 225 ? -12.360 12.035 8.829 1.00 90.00 225 ARG A O 1
ATOM 1839 N N . ILE A 1 226 ? -10.886 12.103 7.150 1.00 85.06 226 ILE A N 1
ATOM 1840 C CA . ILE A 1 226 ? -10.529 13.523 7.318 1.00 85.06 226 ILE A CA 1
ATOM 1841 C C . ILE A 1 226 ? -11.746 14.452 7.264 1.00 85.06 226 ILE A C 1
ATOM 1843 O O . ILE A 1 226 ? -11.778 15.445 7.978 1.00 85.06 226 ILE A O 1
ATOM 1847 N N . GLN A 1 227 ? -12.725 14.160 6.407 1.00 84.62 227 GLN A N 1
ATOM 1848 C CA . GLN A 1 227 ? -13.938 14.975 6.285 1.00 84.62 227 GLN A CA 1
ATOM 1849 C C . GLN A 1 227 ? -14.910 14.808 7.462 1.00 84.62 227 GLN A C 1
ATOM 1851 O O . GLN A 1 227 ? -15.749 15.681 7.667 1.00 84.62 227 GLN A O 1
ATOM 1856 N N . ASN A 1 228 ? -14.819 13.697 8.197 1.00 77.00 228 ASN A N 1
ATOM 1857 C CA . ASN A 1 228 ? -15.722 13.360 9.298 1.00 77.00 228 ASN A CA 1
ATOM 1858 C C . ASN A 1 228 ? -15.124 13.640 10.691 1.00 77.00 228 ASN A C 1
ATOM 1860 O O . ASN A 1 228 ? -15.855 13.527 11.676 1.00 77.00 228 ASN A O 1
ATOM 1864 N N . SER A 1 229 ? -13.828 13.959 10.763 1.00 71.75 229 SER A N 1
ATOM 1865 C CA . SER A 1 229 ? -13.095 14.360 11.974 1.00 71.75 229 SER A CA 1
ATOM 1866 C C . SER A 1 229 ? -13.226 15.851 12.267 1.00 71.75 229 SER A C 1
ATOM 1868 O O . SER A 1 229 ? -13.330 16.189 13.466 1.00 71.75 229 SER A O 1
#

Secondary structure (DSSP, 8-state):
--HHHHHHHHHHHHHHHHHIIIIIHHHHHHHHH-HHHHHHHHHHHHHHHHHHHHHHHHHH-HHHHTT-TTSHHHHHHIIIIIHHHHHHHHHHHHTT-HHHHHHHHHHHHHHHHHHH----S-HHHHHHT-TTS-HHHHHHHHHHHHHHHHHH-TTHHIIIIIHHHHTT--SS--HHHHHHHHHHHHHHHHHHHHHHHHTT---THHHHHHHHHS-----HHHHHHHHH-

pLDDT: mean 82.01, std 11.11, range [51.56, 97.75]